Protein AF-A0A161XQY9-F1 (afdb_monomer_lite)

InterPro domains:
  IPR000504 RNA recognition motif domain [PF00076] (168-234)
  IPR012677 Nucleotide-binding alpha-beta plait domain superfamily [G3DSA:3.30.70.330] (141-236)
  IPR035979 RNA-binding domain superfamily [SSF54928] (150-234)

Sequence (258 aa):
MKFIHNHIALVHHNLIEKVNKRDWEGIIMAPNQIHYGSLKRDKNLGKERHDNNREQVKKKARKDAVRDKNETLEFIKSNQYLIEPSIFHEAMLRNEKAISSALGVIHHKSLDGCLPPSSIGGKNKNGKSYKEALPESTFLDKPEVVFLPQSGQKKGAKINSPSPSKTLFLYGFSEYTKVEDMWGSLKREERVMDIVLPKKKDRFRRNYGFVVMQNAKEASSLLRKCNAKILMEKDFSSLRQWRRKSQLRRGNQYKEVT

pLDDT: mean 75.98, std 21.68, range [30.39, 98.25]

Radius of gyration: 34.43 Å; chains: 1; bounding box: 75×84×95 Å

Secondary structure (DSSP, 8-state):
-HHHHHTGGGS-HHHHHHHHTT-HHHHHHHHHHHHHHHHHHHHHHHHHHHHHHHHHHHHHHHHHHHHHHHHHHHHHHHTGGGS-HHHHHHHHTT-HHHHHHHHHHHHHHHHS----S-SS---------HHHHS-----SS-------------------PPPPPSEEEEEEE-TT--HHHHHHHHHTTS-EEEEE--SSPPTTS-EEEEEEES-HHHHHHHHHHHHTTTTT-S-TTGGGTHHHHHHTTSSS------

Structure (mmCIF, N/CA/C/O backbone):
data_AF-A0A161XQY9-F1
#
_entry.id   AF-A0A161XQY9-F1
#
loop_
_atom_site.group_PDB
_atom_site.id
_atom_site.type_symbol
_atom_site.label_atom_id
_atom_site.label_alt_id
_atom_site.label_comp_id
_atom_site.label_asym_id
_atom_site.label_entity_id
_atom_site.label_seq_id
_atom_site.pdbx_PDB_ins_code
_atom_site.Cartn_x
_atom_site.Cartn_y
_atom_site.Cartn_z
_atom_site.occupancy
_atom_site.B_iso_or_equiv
_atom_site.auth_seq_id
_atom_site.auth_comp_id
_atom_site.auth_asym_id
_atom_site.auth_atom_id
_atom_site.pdbx_PDB_model_num
ATOM 1 N N . MET A 1 1 ? 30.168 -9.816 -39.249 1.00 79.75 1 MET A N 1
ATOM 2 C CA . MET A 1 1 ? 29.311 -10.971 -39.616 1.00 79.75 1 MET A CA 1
ATOM 3 C C . MET A 1 1 ? 28.996 -11.932 -38.464 1.00 79.75 1 MET A C 1
ATOM 5 O O . MET A 1 1 ? 27.827 -12.274 -38.338 1.00 79.75 1 MET A O 1
ATOM 9 N N . LYS A 1 2 ? 29.950 -12.345 -37.601 1.00 92.38 2 LYS A N 1
ATOM 10 C CA . LYS A 1 2 ? 29.683 -13.276 -36.469 1.00 92.38 2 LYS A CA 1
ATOM 11 C C . LYS A 1 2 ? 28.508 -12.850 -35.566 1.00 92.38 2 LYS A C 1
ATOM 13 O O . LYS A 1 2 ? 27.689 -13.676 -35.190 1.00 92.38 2 LYS A O 1
ATOM 18 N N . PHE A 1 3 ? 28.380 -11.549 -35.293 1.00 95.44 3 PHE A N 1
ATOM 19 C CA . PHE A 1 3 ? 27.297 -10.998 -34.469 1.00 95.44 3 PHE A CA 1
ATOM 20 C C . PHE A 1 3 ? 25.885 -11.280 -35.016 1.00 95.44 3 PHE A C 1
ATOM 22 O O . PHE A 1 3 ? 25.009 -11.670 -34.249 1.00 95.44 3 PHE A O 1
ATOM 29 N N . ILE A 1 4 ? 25.674 -11.123 -36.330 1.00 94.12 4 ILE A N 1
ATOM 30 C CA . ILE A 1 4 ? 24.364 -11.333 -36.970 1.00 94.12 4 ILE A CA 1
ATOM 31 C C . ILE A 1 4 ? 23.983 -12.818 -36.927 1.00 94.12 4 ILE A C 1
ATOM 33 O O . ILE A 1 4 ? 22.847 -13.147 -36.607 1.00 94.12 4 ILE A O 1
ATOM 37 N N . HIS A 1 5 ? 24.948 -13.713 -37.160 1.00 94.81 5 HIS A N 1
ATOM 38 C CA . HIS A 1 5 ? 24.721 -15.162 -37.130 1.00 94.81 5 HIS A CA 1
ATOM 39 C C . HIS A 1 5 ? 24.287 -15.648 -35.743 1.00 94.81 5 HIS A C 1
ATOM 41 O O . HIS A 1 5 ? 23.340 -16.421 -35.635 1.00 94.81 5 HIS A O 1
ATOM 47 N N . ASN A 1 6 ? 24.897 -15.120 -34.677 1.00 96.62 6 ASN A N 1
ATOM 48 C CA . ASN A 1 6 ? 24.512 -15.449 -33.300 1.00 96.62 6 ASN A CA 1
ATOM 49 C C . ASN A 1 6 ? 23.081 -15.003 -32.942 1.00 96.62 6 ASN A C 1
ATOM 51 O O . ASN A 1 6 ? 22.515 -15.491 -31.969 1.00 96.62 6 ASN A O 1
ATOM 55 N N . HIS A 1 7 ? 22.492 -14.086 -33.715 1.00 96.50 7 HIS A N 1
ATOM 56 C CA . HIS A 1 7 ? 21.164 -13.521 -33.470 1.00 96.50 7 HIS A CA 1
ATOM 57 C C . HIS A 1 7 ? 20.203 -13.743 -34.646 1.00 96.50 7 HIS A C 1
ATOM 59 O O . HIS A 1 7 ? 19.220 -13.018 -34.780 1.00 96.50 7 HIS A O 1
ATOM 65 N N . ILE A 1 8 ? 20.443 -14.763 -35.479 1.00 95.56 8 ILE A N 1
ATOM 66 C CA . ILE A 1 8 ? 19.624 -15.060 -36.667 1.00 95.56 8 ILE A CA 1
ATOM 67 C C . ILE A 1 8 ? 18.140 -15.238 -36.326 1.00 95.56 8 ILE A C 1
ATOM 69 O O . ILE A 1 8 ? 17.279 -14.785 -37.070 1.00 95.56 8 ILE A O 1
ATOM 73 N N . ALA A 1 9 ? 17.829 -15.801 -35.155 1.00 96.06 9 ALA A N 1
ATOM 74 C CA . ALA A 1 9 ? 16.455 -15.999 -34.691 1.00 96.06 9 ALA A CA 1
ATOM 75 C C . ALA A 1 9 ? 15.682 -14.690 -34.413 1.00 96.06 9 ALA A C 1
ATOM 77 O O . ALA A 1 9 ? 14.493 -14.736 -34.104 1.00 96.06 9 ALA A O 1
ATOM 78 N N . LEU A 1 10 ? 16.354 -13.535 -34.429 1.00 95.38 10 LEU A N 1
ATOM 79 C CA . LEU A 1 10 ? 15.753 -12.204 -34.280 1.00 95.38 10 LEU A CA 1
ATOM 80 C C . LEU A 1 10 ? 15.620 -11.458 -35.614 1.00 95.38 10 LEU A C 1
ATOM 82 O O . LEU A 1 10 ? 15.062 -10.364 -35.644 1.00 95.38 10 LEU A O 1
ATOM 86 N N . VAL A 1 11 ? 16.140 -12.029 -36.699 1.00 96.06 11 VAL A N 1
ATOM 87 C CA . VAL A 1 11 ? 16.189 -11.417 -38.026 1.00 96.06 11 VAL A CA 1
ATOM 88 C C . VAL A 1 11 ? 15.158 -12.090 -38.929 1.00 96.06 11 VAL A C 1
ATOM 90 O O . VAL A 1 11 ? 14.965 -13.302 -38.880 1.00 96.06 11 VAL A O 1
ATOM 93 N N . HIS A 1 12 ? 14.476 -11.308 -39.762 1.00 96.38 12 HIS A N 1
ATOM 94 C CA . HIS A 1 12 ? 13.502 -11.831 -40.716 1.00 96.38 12 HIS A CA 1
ATOM 95 C C . HIS A 1 12 ? 14.190 -12.662 -41.812 1.00 96.38 12 HIS A C 1
ATOM 97 O O . HIS A 1 12 ? 15.244 -12.270 -42.311 1.00 96.38 12 HIS A O 1
ATOM 103 N N . HIS A 1 13 ? 13.564 -13.758 -42.251 1.00 96.44 13 HIS A N 1
ATOM 104 C CA . HIS A 1 13 ? 14.141 -14.708 -43.211 1.00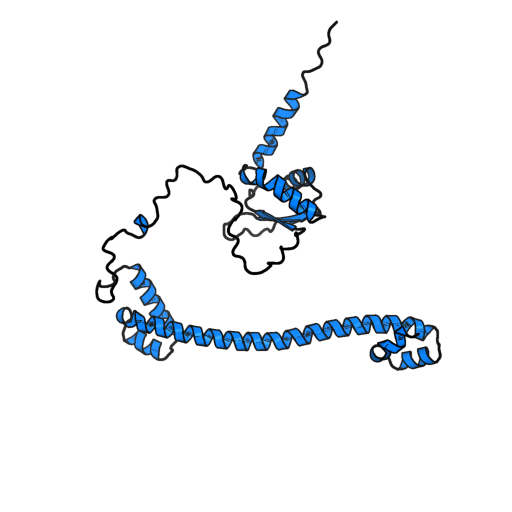 96.44 13 HIS A CA 1
ATOM 105 C C . HIS A 1 13 ? 14.683 -14.045 -44.492 1.00 96.44 13 HIS A C 1
ATOM 107 O O . HIS A 1 13 ? 15.846 -14.231 -44.836 1.00 96.44 13 HIS A O 1
ATOM 113 N N . ASN A 1 14 ? 13.899 -13.159 -45.116 1.00 95.94 14 ASN A N 1
ATOM 114 C CA . ASN A 1 14 ? 14.310 -12.419 -46.321 1.00 95.94 14 ASN A CA 1
ATOM 115 C C . ASN A 1 14 ? 15.605 -11.604 -46.133 1.00 95.94 14 ASN A C 1
ATOM 117 O O . ASN A 1 14 ? 16.352 -11.380 -47.082 1.00 95.94 14 ASN A O 1
ATOM 121 N N . LEU A 1 15 ? 15.877 -11.138 -44.910 1.00 96.06 15 LEU A N 1
ATOM 122 C CA . LEU A 1 15 ? 17.082 -10.371 -44.617 1.00 96.06 15 LEU A CA 1
ATOM 123 C C . LEU A 1 15 ? 18.300 -11.280 -44.414 1.00 96.06 15 LEU A C 1
ATOM 125 O O . LEU A 1 15 ? 19.416 -10.884 -44.739 1.00 96.06 15 LEU A O 1
ATOM 129 N N . ILE A 1 16 ? 18.087 -12.511 -43.943 1.00 96.81 16 ILE A N 1
ATOM 130 C CA . ILE A 1 16 ? 19.134 -13.533 -43.815 1.00 96.81 16 ILE A CA 1
ATOM 131 C C . ILE A 1 16 ? 19.690 -13.887 -45.199 1.00 96.81 16 ILE A C 1
ATOM 133 O O . ILE A 1 16 ? 20.906 -13.945 -45.370 1.00 96.81 16 ILE A O 1
ATOM 137 N N . GLU A 1 17 ? 18.827 -14.040 -46.209 1.00 97.00 17 GLU A N 1
ATOM 138 C CA . GLU A 1 17 ? 19.266 -14.296 -47.587 1.00 97.00 17 GLU A CA 1
ATOM 139 C C . GLU A 1 17 ? 20.140 -13.163 -48.142 1.00 97.00 17 GLU A C 1
ATOM 141 O O . GLU A 1 17 ? 21.193 -13.426 -48.728 1.00 97.00 17 GLU A O 1
ATOM 146 N N . LYS A 1 18 ? 19.751 -11.900 -47.906 1.00 97.50 18 LYS A N 1
ATOM 147 C CA . LYS A 1 18 ? 20.545 -10.720 -48.288 1.00 97.50 18 LYS A CA 1
ATOM 148 C C . LYS A 1 18 ? 21.904 -10.691 -47.579 1.00 97.50 18 LYS A C 1
ATOM 150 O O . LYS A 1 18 ? 22.933 -10.482 -48.219 1.00 97.50 18 LYS A O 1
ATOM 155 N N . VAL A 1 19 ? 21.933 -10.973 -46.275 1.00 97.00 19 VAL A N 1
ATOM 156 C CA . VAL A 1 19 ? 23.176 -11.043 -45.484 1.00 97.00 19 VAL A CA 1
ATOM 157 C C . VAL A 1 19 ? 24.102 -12.159 -45.989 1.00 97.00 19 VAL A C 1
ATOM 159 O O . VAL A 1 19 ? 25.310 -11.939 -46.091 1.00 97.00 19 VAL A O 1
ATOM 162 N N . ASN A 1 20 ? 23.559 -13.323 -46.361 1.00 96.38 20 ASN A N 1
ATOM 163 C CA . ASN A 1 20 ? 24.331 -14.445 -46.912 1.00 96.38 20 ASN A CA 1
ATOM 164 C C . ASN A 1 20 ? 24.947 -14.112 -48.277 1.00 96.38 20 ASN A C 1
ATOM 166 O O . ASN A 1 20 ? 26.095 -14.472 -48.538 1.00 96.38 20 ASN A O 1
ATOM 170 N N . LYS A 1 21 ? 24.225 -13.355 -49.113 1.00 97.62 21 LYS A N 1
ATOM 171 C CA . LYS A 1 21 ? 24.724 -12.819 -50.392 1.00 97.62 21 LYS A CA 1
ATOM 172 C C . LYS A 1 21 ? 25.708 -11.650 -50.228 1.00 97.62 21 LYS A C 1
ATOM 174 O O . LYS A 1 21 ? 26.206 -11.140 -51.224 1.00 97.62 21 LYS A O 1
ATOM 179 N N . ARG A 1 22 ? 26.010 -11.242 -48.987 1.00 96.12 22 ARG A N 1
ATOM 180 C CA . ARG A 1 22 ? 26.820 -10.060 -48.636 1.00 96.12 22 ARG A CA 1
ATOM 181 C C . ARG A 1 22 ? 26.280 -8.752 -49.223 1.00 96.12 22 ARG A C 1
ATOM 183 O O . ARG A 1 22 ? 27.048 -7.831 -49.483 1.00 96.12 22 ARG A O 1
ATOM 190 N N . ASP A 1 23 ? 24.964 -8.664 -49.388 1.00 98.00 23 ASP A N 1
ATOM 191 C CA . ASP A 1 23 ? 24.298 -7.426 -49.772 1.00 98.00 23 ASP A CA 1
ATOM 192 C C . ASP A 1 23 ? 24.435 -6.391 -48.642 1.00 98.00 23 ASP A C 1
ATOM 194 O O . ASP A 1 23 ? 24.147 -6.677 -47.471 1.00 98.00 23 ASP A O 1
ATOM 198 N N . TRP A 1 24 ? 24.903 -5.191 -48.990 1.00 97.00 24 TRP A N 1
ATOM 199 C CA . TRP A 1 24 ? 25.202 -4.124 -48.035 1.00 97.00 24 TRP A CA 1
ATOM 200 C C . TRP A 1 24 ? 23.946 -3.703 -47.257 1.00 97.00 24 TRP A C 1
ATOM 202 O O . TRP A 1 24 ? 24.012 -3.483 -46.045 1.00 97.00 24 TRP A O 1
ATOM 212 N N . GLU A 1 25 ? 22.790 -3.677 -47.927 1.00 96.88 25 GLU A N 1
ATOM 213 C CA . GLU A 1 25 ? 21.512 -3.283 -47.336 1.00 96.88 25 GLU A CA 1
ATOM 214 C C . GLU A 1 25 ? 21.097 -4.280 -46.244 1.00 96.88 25 GLU A C 1
ATOM 216 O O . GLU A 1 25 ? 20.721 -3.898 -45.131 1.00 96.88 25 GLU A O 1
ATOM 221 N N . GLY A 1 26 ? 21.260 -5.577 -46.527 1.00 97.19 26 GLY A N 1
ATOM 222 C CA . GLY A 1 26 ? 21.001 -6.651 -45.571 1.00 97.19 26 GLY A CA 1
ATOM 223 C C . GLY A 1 26 ? 21.876 -6.546 -44.324 1.00 97.19 26 GLY A C 1
ATOM 224 O O . GLY A 1 26 ? 21.388 -6.682 -43.198 1.00 97.19 26 GLY A O 1
ATOM 225 N N . ILE A 1 27 ? 23.166 -6.256 -44.517 1.00 96.69 27 ILE A N 1
ATOM 226 C CA . ILE A 1 27 ? 24.142 -6.126 -43.428 1.00 96.69 27 ILE A CA 1
ATOM 227 C C . ILE A 1 27 ? 23.806 -4.943 -42.511 1.00 96.69 27 ILE A C 1
ATOM 229 O O . ILE A 1 27 ? 23.968 -5.067 -41.296 1.00 96.69 27 ILE A O 1
ATOM 233 N N . ILE A 1 28 ? 23.308 -3.828 -43.052 1.00 96.81 28 ILE A N 1
ATOM 234 C CA . ILE A 1 28 ? 22.946 -2.641 -42.262 1.00 96.81 28 ILE A CA 1
ATOM 235 C C . ILE A 1 28 ? 21.604 -2.803 -41.551 1.00 96.81 28 ILE A C 1
ATOM 237 O O . ILE A 1 28 ? 21.448 -2.373 -40.407 1.00 96.81 28 ILE A O 1
ATOM 241 N N . MET A 1 29 ? 20.625 -3.440 -42.191 1.00 96.88 29 MET A N 1
ATOM 242 C CA . MET A 1 29 ? 19.303 -3.612 -41.590 1.00 96.88 29 MET A CA 1
ATOM 243 C C . MET A 1 29 ? 19.276 -4.677 -40.485 1.00 96.88 29 MET A C 1
ATOM 245 O O . MET A 1 29 ? 18.470 -4.572 -39.556 1.00 96.88 29 MET A O 1
ATOM 249 N N . ALA A 1 30 ? 20.136 -5.699 -40.556 1.00 97.62 30 ALA A N 1
ATOM 250 C CA . ALA A 1 30 ? 20.104 -6.816 -39.613 1.00 97.62 30 ALA A CA 1
ATOM 251 C C . ALA A 1 30 ? 20.342 -6.393 -38.144 1.00 97.62 30 ALA A C 1
ATOM 253 O O . ALA A 1 30 ? 19.557 -6.807 -37.288 1.00 97.62 30 ALA A O 1
ATOM 254 N N . PRO A 1 31 ? 21.320 -5.525 -37.812 1.00 96.56 31 PRO A N 1
ATOM 255 C CA . PRO A 1 31 ? 21.485 -4.982 -36.461 1.00 96.56 31 PRO A CA 1
ATOM 256 C C . PRO A 1 31 ? 20.236 -4.284 -35.909 1.00 96.56 31 PRO A C 1
ATOM 258 O O . PRO A 1 31 ? 19.888 -4.493 -34.747 1.00 96.56 31 PRO A O 1
ATOM 261 N N . ASN A 1 32 ? 19.524 -3.513 -36.738 1.00 96.50 32 ASN A N 1
ATOM 262 C CA . ASN A 1 32 ? 18.299 -2.829 -36.318 1.00 96.50 32 ASN A CA 1
ATOM 263 C C . ASN A 1 32 ? 17.198 -3.837 -35.969 1.00 96.50 32 ASN A C 1
ATOM 265 O O . ASN A 1 32 ? 16.546 -3.704 -34.934 1.00 96.50 32 ASN A O 1
ATOM 269 N N . GLN 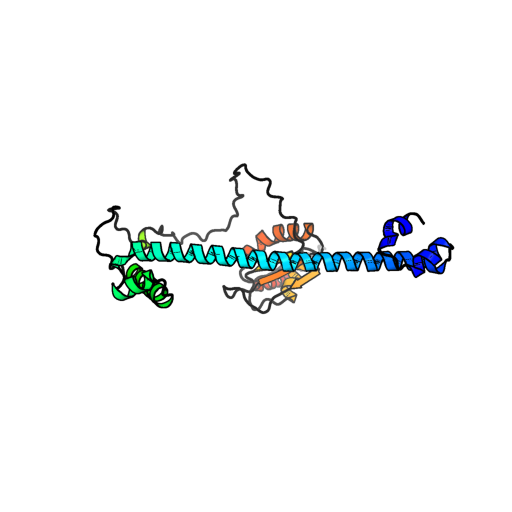A 1 33 ? 17.017 -4.882 -36.782 1.00 96.00 33 GLN A N 1
ATOM 270 C CA . GLN A 1 33 ? 16.052 -5.939 -36.467 1.00 96.00 33 GLN A CA 1
ATOM 271 C C . GLN A 1 33 ? 16.422 -6.701 -35.193 1.00 96.00 33 GLN A C 1
ATOM 273 O O . GLN A 1 33 ? 15.549 -6.937 -34.361 1.00 96.00 33 GLN A O 1
ATOM 278 N N . ILE A 1 34 ? 17.708 -7.006 -34.992 1.00 96.50 34 ILE A N 1
ATOM 279 C CA . ILE A 1 34 ? 18.199 -7.646 -33.764 1.00 96.50 34 ILE A CA 1
ATOM 280 C C . ILE A 1 34 ? 17.880 -6.776 -32.544 1.00 96.50 34 ILE A C 1
ATOM 282 O O . ILE A 1 34 ? 17.357 -7.285 -31.553 1.00 96.50 34 ILE A O 1
ATOM 286 N N . HIS A 1 35 ? 18.131 -5.467 -32.629 1.00 95.12 35 HIS A N 1
ATOM 287 C CA . HIS A 1 35 ? 17.864 -4.523 -31.545 1.00 95.12 35 HIS A CA 1
ATOM 288 C C . HIS A 1 35 ? 16.370 -4.424 -31.203 1.00 95.12 35 HIS A C 1
ATOM 290 O O . HIS A 1 35 ? 15.974 -4.557 -30.047 1.00 95.12 35 HIS A O 1
ATOM 296 N N . TYR A 1 36 ? 15.504 -4.232 -32.198 1.00 94.44 36 TYR A N 1
ATOM 297 C CA . TYR A 1 36 ? 14.067 -4.140 -31.928 1.00 94.44 36 TYR A CA 1
ATOM 298 C C . TYR A 1 36 ? 13.460 -5.489 -31.526 1.00 94.44 36 TYR A C 1
ATOM 300 O O . TYR A 1 36 ? 12.527 -5.533 -30.720 1.00 94.44 36 TYR A O 1
ATOM 308 N N . GLY A 1 37 ? 13.985 -6.592 -32.058 1.00 90.56 37 GLY A N 1
ATOM 309 C CA . GLY A 1 37 ? 13.588 -7.945 -31.692 1.00 90.56 37 GLY A CA 1
ATOM 310 C C . GLY A 1 37 ? 13.938 -8.288 -30.243 1.00 90.56 37 GLY A C 1
ATOM 311 O O . GLY A 1 37 ? 13.106 -8.870 -29.544 1.00 90.56 37 GLY A O 1
ATOM 312 N N . SER A 1 38 ? 15.117 -7.882 -29.755 1.00 91.50 38 SER A N 1
ATOM 313 C CA . SER A 1 38 ? 15.510 -8.099 -28.357 1.00 91.50 38 SER A CA 1
ATOM 314 C C . SER A 1 38 ? 14.635 -7.296 -27.390 1.00 91.50 38 SER A C 1
ATOM 316 O O . SER A 1 38 ? 14.077 -7.871 -26.457 1.00 91.50 38 SER A O 1
ATOM 318 N N . LEU A 1 39 ? 14.374 -6.016 -27.684 1.00 88.38 39 LEU A N 1
ATOM 319 C CA . LEU A 1 39 ? 13.480 -5.175 -26.876 1.00 88.38 39 LEU A CA 1
ATOM 320 C C . LEU A 1 39 ? 12.046 -5.723 -26.790 1.00 88.38 39 LEU A C 1
ATOM 322 O O . LEU A 1 39 ? 11.371 -5.563 -25.770 1.00 88.38 39 LEU A O 1
ATOM 326 N N . LYS A 1 40 ? 11.547 -6.358 -27.858 1.00 85.88 40 LYS A N 1
ATOM 327 C CA . LYS A 1 40 ? 10.220 -6.994 -27.857 1.00 85.88 40 LYS A CA 1
ATOM 328 C C . LYS A 1 40 ? 10.184 -8.254 -26.988 1.00 85.88 40 LYS A C 1
ATOM 330 O O . LYS A 1 40 ? 9.189 -8.460 -26.293 1.00 85.88 40 LYS A O 1
ATOM 335 N N . ARG A 1 41 ? 11.248 -9.069 -26.985 1.00 83.12 41 ARG A N 1
ATOM 336 C CA . ARG A 1 41 ? 11.336 -10.261 -26.121 1.00 83.12 41 ARG A CA 1
ATOM 337 C C . ARG A 1 41 ? 11.295 -9.886 -24.640 1.00 83.12 41 ARG A C 1
ATOM 339 O O . ARG A 1 41 ? 10.513 -10.479 -23.902 1.00 83.12 41 ARG A O 1
ATOM 346 N N . ASP A 1 42 ? 12.018 -8.846 -24.235 1.00 75.06 42 ASP A N 1
ATOM 347 C CA . ASP A 1 42 ? 12.032 -8.390 -22.837 1.00 75.06 42 ASP A CA 1
ATOM 348 C C . ASP A 1 42 ? 10.655 -7.898 -22.366 1.00 75.06 42 ASP A C 1
ATOM 350 O O . ASP A 1 42 ? 10.217 -8.192 -21.250 1.00 75.06 42 ASP A O 1
ATOM 354 N N . LYS A 1 43 ? 9.915 -7.204 -23.241 1.00 73.12 43 LYS A N 1
ATOM 355 C CA . LYS A 1 43 ? 8.550 -6.741 -22.941 1.00 73.12 43 LYS A CA 1
ATOM 356 C C . LYS A 1 43 ? 7.552 -7.891 -22.789 1.00 73.12 43 LYS A C 1
ATOM 358 O O . LYS A 1 43 ? 6.653 -7.796 -21.954 1.00 73.12 43 LYS A O 1
ATOM 363 N N . ASN A 1 44 ? 7.698 -8.963 -23.565 1.00 65.94 44 ASN A N 1
ATOM 364 C CA . ASN A 1 44 ? 6.806 -10.120 -23.481 1.00 65.94 44 ASN A CA 1
ATOM 365 C C . ASN A 1 44 ? 7.111 -10.989 -22.250 1.00 65.94 44 ASN A C 1
ATOM 367 O O . ASN A 1 44 ? 6.183 -11.373 -21.541 1.00 65.94 44 ASN A O 1
ATOM 371 N N . LEU A 1 45 ? 8.391 -11.178 -21.909 1.00 64.81 45 LEU A N 1
ATOM 372 C CA . LEU A 1 45 ? 8.804 -11.871 -20.680 1.00 64.81 45 LEU A CA 1
ATOM 373 C C . LEU A 1 45 ? 8.313 -11.160 -19.406 1.00 64.81 45 LEU A C 1
ATOM 375 O O . LEU A 1 45 ? 7.995 -11.806 -18.406 1.00 64.81 45 LEU A O 1
ATOM 379 N N . GLY A 1 46 ? 8.217 -9.827 -19.432 1.00 58.19 46 GLY A N 1
ATOM 380 C CA . GLY A 1 46 ? 7.643 -9.049 -18.332 1.00 58.19 46 GLY A CA 1
ATOM 381 C C . GLY A 1 46 ? 6.136 -9.266 -18.136 1.00 58.19 46 GLY A C 1
ATOM 382 O O . GLY A 1 46 ? 5.664 -9.242 -16.999 1.00 58.19 46 GLY A O 1
ATOM 383 N N . LYS A 1 47 ? 5.380 -9.512 -19.216 1.00 55.97 47 LYS A N 1
ATOM 384 C CA . LYS A 1 47 ? 3.923 -9.719 -19.156 1.00 55.97 47 LYS A CA 1
ATOM 385 C C . LYS A 1 47 ? 3.550 -11.105 -18.628 1.00 55.97 47 LYS A C 1
ATOM 387 O O . LYS A 1 47 ? 2.726 -11.192 -17.723 1.00 55.97 47 LYS A O 1
ATOM 392 N N . GLU A 1 48 ? 4.222 -12.165 -19.078 1.00 55.19 48 GLU A N 1
ATOM 393 C CA . GLU A 1 48 ? 3.949 -13.535 -18.599 1.00 55.19 48 GLU A CA 1
ATOM 394 C C . GLU A 1 48 ? 4.250 -13.724 -17.101 1.00 55.19 48 GLU A C 1
ATOM 396 O O . GLU A 1 48 ? 3.581 -14.490 -16.403 1.00 55.19 48 GLU A O 1
ATOM 401 N N . ARG A 1 49 ? 5.220 -12.978 -16.555 1.00 53.88 49 ARG A N 1
ATOM 402 C CA . ARG A 1 49 ? 5.509 -12.985 -15.111 1.00 53.88 49 ARG A CA 1
ATOM 403 C C . ARG A 1 49 ? 4.422 -12.310 -14.274 1.00 53.88 49 ARG A C 1
ATOM 405 O O . ARG A 1 49 ? 4.276 -12.646 -13.100 1.00 53.88 49 ARG A O 1
ATOM 412 N N . HIS A 1 50 ? 3.666 -11.372 -14.839 1.00 52.22 50 HIS A N 1
ATOM 413 C CA . HIS A 1 50 ? 2.662 -10.620 -14.091 1.00 52.22 50 HIS A CA 1
ATOM 414 C C . HIS A 1 50 ? 1.352 -11.409 -13.922 1.00 52.22 50 HIS A C 1
ATOM 416 O O . HIS A 1 50 ? 0.723 -11.338 -12.863 1.00 52.22 50 HIS A O 1
ATOM 422 N N . ASP A 1 51 ? 0.976 -12.218 -14.914 1.00 54.28 51 ASP A N 1
ATOM 423 C CA . ASP A 1 51 ? -0.261 -13.004 -14.862 1.00 54.28 51 ASP A CA 1
ATOM 424 C C . ASP A 1 51 ? -0.135 -14.231 -13.947 1.00 54.28 51 ASP A C 1
ATOM 426 O O . ASP A 1 51 ? -0.998 -14.456 -13.092 1.00 54.28 51 ASP A O 1
ATOM 430 N N . ASN A 1 52 ? 1.004 -14.930 -13.988 1.00 55.16 52 ASN A N 1
ATOM 431 C CA . ASN A 1 52 ? 1.266 -16.063 -13.092 1.00 55.16 52 ASN A CA 1
ATOM 432 C C . ASN A 1 52 ? 1.368 -15.647 -11.612 1.00 55.16 52 ASN A C 1
ATOM 434 O O . ASN A 1 52 ? 0.928 -16.373 -10.719 1.00 55.16 52 ASN A O 1
ATOM 438 N N . ASN A 1 53 ? 1.894 -14.452 -11.327 1.00 56.22 53 ASN A N 1
ATOM 439 C CA . ASN A 1 53 ? 2.006 -13.955 -9.955 1.00 56.22 53 ASN A CA 1
ATOM 440 C C . ASN A 1 53 ? 0.642 -13.490 -9.405 1.00 56.22 53 ASN A C 1
ATOM 442 O O . ASN A 1 53 ? 0.315 -13.715 -8.239 1.00 56.22 53 ASN A O 1
ATOM 446 N N . ARG A 1 54 ? -0.222 -12.918 -10.256 1.00 54.56 54 ARG A N 1
ATOM 447 C CA . ARG A 1 54 ? -1.563 -12.463 -9.854 1.00 54.56 54 ARG A CA 1
ATOM 448 C C . ARG A 1 54 ? -2.465 -13.616 -9.412 1.00 54.56 54 ARG A C 1
ATOM 450 O O . ARG A 1 54 ? -3.265 -13.446 -8.490 1.00 54.56 54 ARG A O 1
ATOM 457 N N . GLU A 1 55 ? -2.345 -14.783 -10.035 1.00 59.84 55 GLU A N 1
ATOM 458 C CA . GLU A 1 55 ? -3.141 -15.951 -9.655 1.00 59.84 55 GLU A CA 1
ATOM 459 C C . GLU A 1 55 ? -2.639 -16.609 -8.358 1.00 59.84 55 GLU A C 1
ATOM 461 O O . GLU A 1 55 ? -3.444 -17.005 -7.509 1.00 59.84 55 GLU A O 1
ATOM 466 N N . GLN A 1 56 ? -1.320 -16.644 -8.139 1.00 61.22 56 GLN A N 1
ATOM 467 C CA . GLN A 1 56 ? -0.737 -17.139 -6.888 1.00 61.22 56 GLN A CA 1
ATOM 468 C C . GLN A 1 56 ? -1.065 -16.234 -5.691 1.00 61.22 56 GLN A C 1
ATOM 470 O O . GLN A 1 56 ? -1.433 -16.736 -4.626 1.00 61.22 56 GLN A O 1
ATOM 475 N N . VAL A 1 57 ? -1.042 -14.908 -5.869 1.00 65.75 57 VAL A N 1
ATOM 476 C CA . VAL A 1 57 ? -1.434 -13.948 -4.821 1.00 65.75 57 VAL A CA 1
ATOM 477 C C . VAL A 1 57 ? -2.909 -14.114 -4.432 1.00 65.75 57 VAL A C 1
ATOM 479 O O . VAL A 1 57 ? -3.234 -14.117 -3.245 1.00 65.75 57 VAL A O 1
ATOM 482 N N . LYS A 1 58 ? -3.810 -14.348 -5.398 1.00 66.00 58 LYS A N 1
ATOM 483 C CA . LYS A 1 58 ? -5.234 -14.613 -5.114 1.00 66.00 58 LYS A CA 1
ATOM 484 C C . LYS A 1 58 ? -5.454 -15.923 -4.351 1.00 66.00 58 LYS A C 1
ATOM 486 O O . LYS A 1 58 ? -6.291 -15.969 -3.451 1.00 66.00 58 LYS A O 1
ATOM 491 N N . LYS A 1 59 ? -4.711 -16.985 -4.686 1.00 65.12 59 LYS A N 1
ATOM 492 C CA . LYS A 1 59 ? -4.790 -18.278 -3.978 1.00 65.12 59 LYS A CA 1
ATOM 493 C C . LYS A 1 59 ? -4.260 -18.170 -2.545 1.00 65.12 59 LYS A C 1
ATOM 495 O O . LYS A 1 59 ? -4.840 -18.779 -1.649 1.00 65.12 59 LYS A O 1
ATOM 500 N N . LYS A 1 60 ? -3.220 -17.361 -2.312 1.00 66.62 60 LYS A N 1
ATOM 501 C CA . LYS A 1 60 ? -2.687 -17.094 -0.969 1.00 66.62 60 LYS A CA 1
ATOM 502 C C . LYS A 1 60 ? -3.658 -16.271 -0.112 1.00 66.62 60 LYS A C 1
ATOM 504 O O . LYS A 1 60 ? -4.010 -16.716 0.972 1.00 66.62 60 LYS A O 1
ATOM 509 N N . ALA A 1 61 ? -4.208 -15.179 -0.648 1.00 63.94 61 ALA A N 1
ATOM 510 C CA . ALA A 1 61 ? -5.177 -14.338 0.064 1.00 63.94 61 ALA A CA 1
ATOM 511 C C . ALA A 1 61 ? -6.436 -15.106 0.518 1.00 63.94 61 ALA A C 1
ATOM 513 O O . ALA A 1 61 ? -6.971 -14.849 1.592 1.00 63.94 61 ALA A O 1
ATOM 514 N N . ARG A 1 62 ? -6.897 -16.091 -0.269 1.00 66.44 62 ARG A N 1
ATOM 515 C CA . ARG A 1 62 ? -8.014 -16.968 0.126 1.00 66.44 62 ARG A CA 1
ATOM 516 C C . ARG A 1 62 ? -7.662 -17.899 1.288 1.00 66.44 62 ARG A C 1
ATOM 518 O O . ARG A 1 62 ? -8.527 -18.158 2.116 1.00 66.44 62 ARG A O 1
ATOM 525 N N . LYS A 1 63 ? -6.427 -18.409 1.354 1.00 66.00 63 LYS A N 1
ATOM 526 C CA . LYS A 1 63 ? -5.977 -19.262 2.467 1.00 66.00 63 LYS A CA 1
ATOM 527 C C . LYS A 1 63 ? -5.841 -18.463 3.760 1.00 66.00 63 LYS A C 1
ATOM 529 O O . LYS A 1 63 ? -6.291 -18.937 4.798 1.00 66.00 63 LYS A O 1
ATOM 534 N N . ASP A 1 64 ? -5.297 -17.253 3.670 1.00 68.06 64 ASP A N 1
ATOM 535 C CA . ASP A 1 64 ? -5.127 -16.369 4.825 1.00 68.06 64 ASP A CA 1
ATOM 536 C C . ASP A 1 64 ? -6.500 -15.945 5.394 1.00 68.06 64 ASP A C 1
ATOM 538 O O . ASP A 1 64 ? -6.747 -16.103 6.585 1.00 68.06 64 ASP A O 1
ATOM 542 N N . ALA A 1 65 ? -7.469 -15.590 4.537 1.00 70.56 65 ALA A N 1
ATOM 543 C CA . ALA A 1 65 ? -8.828 -15.242 4.972 1.00 70.56 65 ALA A CA 1
ATOM 544 C C . ALA A 1 65 ? -9.599 -16.399 5.648 1.00 70.56 65 ALA A C 1
ATOM 546 O O . ALA A 1 65 ? -10.457 -16.166 6.498 1.00 70.56 65 ALA A O 1
ATOM 547 N N . VAL A 1 66 ? -9.334 -17.657 5.272 1.00 72.94 66 VAL A N 1
ATOM 548 C CA . VAL A 1 66 ? -9.948 -18.827 5.932 1.00 72.94 66 VAL A CA 1
ATOM 549 C C . VAL A 1 66 ? -9.351 -19.050 7.322 1.00 72.94 66 VAL A C 1
ATOM 551 O O . VAL A 1 66 ? -10.076 -19.446 8.236 1.00 72.94 66 VAL A O 1
ATOM 554 N N . ARG A 1 67 ? -8.053 -18.776 7.492 1.00 73.50 67 ARG A N 1
ATOM 555 C CA . ARG A 1 67 ? -7.366 -18.887 8.780 1.00 73.50 67 ARG A CA 1
ATOM 556 C C . ARG A 1 67 ? -7.887 -17.848 9.776 1.00 73.50 67 ARG A C 1
ATOM 558 O O . ARG A 1 67 ? -8.294 -18.238 10.869 1.00 73.50 67 ARG A O 1
ATOM 565 N N . ASP A 1 68 ? -8.022 -16.594 9.345 1.00 81.19 68 ASP A N 1
ATOM 566 C CA . ASP A 1 68 ? -8.568 -15.504 10.169 1.00 81.19 68 ASP A CA 1
ATOM 567 C C . ASP A 1 68 ? -9.984 -15.819 10.684 1.00 81.19 68 ASP A C 1
ATOM 569 O O . ASP A 1 68 ? -10.326 -15.530 11.833 1.00 81.19 68 ASP A O 1
ATOM 573 N N . LYS A 1 69 ? -10.821 -16.479 9.867 1.00 88.00 69 LYS A N 1
ATOM 574 C CA . LYS A 1 69 ? -12.185 -16.865 10.272 1.00 88.00 69 LYS A CA 1
ATOM 575 C C . LYS A 1 69 ? -12.204 -17.896 11.402 1.00 88.00 69 LYS A C 1
ATOM 577 O O . LYS A 1 69 ? -13.079 -17.825 12.260 1.00 88.00 69 LYS A O 1
ATOM 582 N N . ASN A 1 70 ? -11.269 -18.845 11.419 1.00 91.56 70 ASN A N 1
ATOM 583 C CA . ASN A 1 70 ? -11.209 -19.844 12.488 1.00 91.56 70 ASN A CA 1
ATOM 584 C C . ASN A 1 70 ? -10.706 -19.223 13.801 1.00 91.56 70 ASN A C 1
ATOM 586 O O . ASN A 1 70 ? -11.298 -19.481 14.846 1.00 91.56 70 ASN A O 1
ATOM 590 N N . GLU A 1 71 ? -9.694 -18.353 13.734 1.00 93.19 71 GLU A N 1
ATOM 591 C CA . GLU A 1 71 ? -9.181 -17.614 14.900 1.00 93.19 71 GLU A CA 1
ATOM 592 C C . GLU A 1 71 ? -10.270 -16.697 15.493 1.00 93.19 71 GLU A C 1
ATOM 594 O O . GLU A 1 71 ? -10.451 -16.630 16.709 1.00 93.19 71 GLU A O 1
ATOM 599 N N . THR A 1 72 ? -11.091 -16.077 14.636 1.00 95.56 72 THR A N 1
ATOM 600 C CA . THR A 1 72 ? -12.243 -15.263 15.064 1.00 95.56 72 THR A CA 1
ATOM 601 C C . THR A 1 72 ? -13.291 -16.089 15.818 1.00 95.56 72 THR A C 1
ATOM 603 O O . THR A 1 72 ? -13.818 -15.641 16.835 1.00 95.56 72 THR A O 1
ATOM 606 N N . LEU A 1 73 ? -13.603 -17.302 15.351 1.00 96.75 73 LEU A N 1
ATOM 607 C CA . LEU A 1 73 ? -14.568 -18.176 16.027 1.00 96.75 73 LEU A CA 1
ATOM 608 C C . LEU A 1 73 ? -14.032 -18.695 17.363 1.00 96.75 73 LEU A C 1
ATOM 610 O O . LEU A 1 73 ? -14.795 -18.794 18.322 1.00 96.75 73 LEU A O 1
ATOM 614 N N . GLU A 1 74 ? -12.735 -18.993 17.446 1.00 97.00 74 GLU A N 1
ATOM 615 C CA . GLU A 1 74 ? -12.083 -19.385 18.698 1.00 97.00 74 GLU A CA 1
ATOM 616 C C . GLU A 1 74 ? -12.114 -18.245 19.726 1.00 97.00 74 GLU A C 1
ATOM 618 O O . GLU A 1 74 ? -12.455 -18.467 20.889 1.00 97.00 74 GLU A O 1
ATOM 623 N N . PHE A 1 75 ? -11.875 -17.009 19.278 1.00 96.69 75 PHE A N 1
ATOM 624 C CA . PHE A 1 75 ? -12.022 -15.808 20.100 1.00 96.69 75 PHE A CA 1
ATOM 625 C C . PHE A 1 75 ? -13.468 -15.580 20.579 1.00 96.69 75 PHE A C 1
ATOM 627 O O . PHE A 1 75 ? -13.697 -15.253 21.743 1.00 96.69 75 PHE A O 1
ATOM 634 N N . ILE A 1 76 ? -14.464 -15.785 19.712 1.00 97.44 76 ILE A N 1
ATOM 635 C CA . ILE A 1 76 ? -15.885 -15.712 20.096 1.00 97.44 76 ILE A CA 1
ATOM 636 C C . ILE A 1 76 ? -16.222 -16.804 21.120 1.00 97.44 76 ILE A C 1
ATOM 638 O O . ILE A 1 76 ? -16.932 -16.545 22.090 1.00 97.44 76 ILE A O 1
ATOM 642 N N . LYS A 1 77 ? -15.681 -18.014 20.941 1.00 97.44 77 LYS A N 1
ATOM 643 C CA . LYS A 1 77 ? -15.897 -19.153 21.840 1.00 97.44 77 LYS A CA 1
ATOM 644 C C . LYS A 1 77 ? -15.322 -18.915 23.234 1.00 97.44 77 LYS A C 1
ATOM 646 O O . LYS A 1 77 ? -15.989 -19.225 24.217 1.00 97.44 77 LYS A O 1
ATOM 651 N N . SER A 1 78 ? -14.130 -18.330 23.343 1.00 96.62 78 SER A N 1
ATOM 652 C CA . SER A 1 78 ? -13.536 -17.997 24.646 1.00 96.62 78 SER A CA 1
ATOM 653 C C . SER A 1 78 ? -14.289 -16.884 25.385 1.00 96.62 78 SER A C 1
ATOM 655 O O . SER A 1 78 ? -14.236 -16.818 26.611 1.00 96.62 78 SER A O 1
ATOM 657 N N . ASN A 1 79 ? -15.050 -16.060 24.661 1.00 96.56 79 ASN A N 1
ATOM 658 C CA . ASN A 1 79 ? -15.850 -14.960 25.202 1.00 96.56 79 ASN A CA 1
ATOM 659 C C . ASN A 1 79 ? -17.364 -15.230 25.162 1.00 96.56 79 ASN A C 1
ATOM 661 O O . ASN A 1 79 ? -18.164 -14.294 25.192 1.00 96.56 79 ASN A O 1
ATOM 665 N N . GLN A 1 80 ? -17.778 -16.501 25.121 1.00 96.81 80 GLN A N 1
ATOM 666 C CA . GLN A 1 80 ? -19.187 -16.896 25.002 1.00 96.81 80 GLN A CA 1
ATOM 667 C C . GLN A 1 80 ? -20.083 -16.266 26.081 1.00 96.81 80 GLN A C 1
ATOM 669 O O . GLN A 1 80 ? -21.217 -15.895 25.799 1.00 96.81 80 GLN A O 1
ATOM 674 N N . TYR A 1 81 ? -19.571 -16.097 27.301 1.00 95.44 81 TYR A N 1
ATOM 675 C CA . TYR A 1 81 ? -20.304 -15.523 28.434 1.00 95.44 81 TYR A CA 1
ATOM 676 C C . TYR A 1 81 ? -20.697 -14.045 28.241 1.00 95.44 81 TYR A C 1
ATOM 678 O O . TYR A 1 81 ? -21.571 -13.540 28.945 1.00 95.44 81 TYR A O 1
ATOM 686 N N . LEU A 1 82 ? -20.069 -13.339 27.294 1.00 95.38 82 LEU A N 1
ATOM 687 C CA . LEU A 1 82 ? -20.384 -11.946 26.973 1.00 95.38 82 LEU A CA 1
ATOM 688 C C . LEU A 1 82 ? -21.500 -11.806 25.941 1.00 95.38 82 LEU A C 1
ATOM 690 O O . LEU A 1 82 ? -22.100 -10.734 25.846 1.00 95.38 82 LEU A O 1
ATOM 694 N N . ILE A 1 83 ? -21.785 -12.855 25.177 1.00 96.75 83 ILE A N 1
ATOM 695 C CA . ILE A 1 83 ? -22.650 -12.798 24.001 1.00 96.75 83 ILE A CA 1
ATOM 696 C C . ILE A 1 83 ? -23.996 -13.450 24.325 1.00 96.75 83 ILE A C 1
ATOM 698 O O . ILE A 1 83 ? -24.080 -14.391 25.110 1.00 96.75 83 ILE A O 1
ATOM 702 N N . GLU A 1 84 ? -25.067 -12.950 23.717 1.00 97.31 84 GLU A N 1
ATOM 703 C CA . GLU A 1 84 ? -26.380 -13.584 23.808 1.00 97.31 84 GLU A CA 1
ATOM 704 C C . GLU A 1 84 ? -26.360 -14.993 23.166 1.00 97.31 84 GLU A C 1
ATOM 706 O O . GLU A 1 84 ? -25.772 -15.154 22.091 1.00 97.31 84 GLU A O 1
ATOM 711 N N . PRO A 1 85 ? -27.003 -16.020 23.763 1.00 97.88 85 PRO A N 1
ATOM 712 C CA . PRO A 1 85 ? -26.966 -17.389 23.236 1.00 97.88 85 PRO A CA 1
ATOM 713 C C . PRO A 1 85 ? -27.445 -17.528 21.783 1.00 97.88 85 PRO A C 1
ATOM 715 O O . PRO A 1 85 ? -26.904 -18.350 21.042 1.00 97.88 85 PRO A O 1
ATOM 718 N N . SER A 1 86 ? -28.418 -16.710 21.368 1.00 98.06 86 SER A N 1
ATOM 719 C CA . SER A 1 86 ? -28.949 -16.646 19.999 1.00 98.06 86 SER A CA 1
ATOM 720 C C . SER A 1 86 ? -27.858 -16.246 18.994 1.00 98.06 86 SER A C 1
ATOM 722 O O . SER A 1 86 ? -27.536 -17.002 18.077 1.00 98.06 86 SER A O 1
ATOM 724 N N . ILE A 1 87 ? -27.205 -15.106 19.236 1.00 98.00 87 ILE A N 1
ATOM 725 C CA . ILE A 1 87 ? -26.108 -14.566 18.420 1.00 98.00 87 ILE A CA 1
ATOM 726 C C . ILE A 1 87 ? -24.914 -15.526 18.419 1.00 98.00 87 ILE A C 1
ATOM 728 O O . ILE A 1 87 ? -24.294 -15.747 17.378 1.00 98.00 87 ILE A O 1
ATOM 732 N N . PHE A 1 88 ? -24.595 -16.121 19.572 1.00 98.25 88 PHE A N 1
ATOM 733 C CA . PHE A 1 88 ? -23.513 -17.096 19.679 1.00 98.25 88 PHE A CA 1
ATOM 734 C C . PHE A 1 88 ? -23.768 -18.328 18.801 1.00 98.25 88 PHE A C 1
ATOM 736 O O . PHE A 1 88 ? -22.880 -18.744 18.054 1.00 98.25 88 PHE A O 1
ATOM 743 N N . HIS A 1 89 ? -24.980 -18.889 18.847 1.00 98.25 89 HIS A N 1
ATOM 744 C CA . HIS A 1 89 ? -25.345 -20.043 18.029 1.00 98.25 89 HIS A CA 1
ATOM 745 C C . HIS A 1 89 ? -25.256 -19.728 16.528 1.00 98.25 89 HIS A C 1
ATOM 747 O O . HIS A 1 89 ? -24.631 -20.478 15.776 1.00 98.25 89 HIS A O 1
ATOM 753 N N . GLU A 1 90 ? -25.782 -18.580 16.093 1.00 98.25 90 GLU A N 1
ATOM 754 C CA . GLU A 1 90 ? -25.679 -18.142 14.695 1.00 98.25 90 GLU A CA 1
ATOM 755 C C . GLU A 1 90 ? -24.229 -17.887 14.251 1.00 98.25 90 GLU A C 1
ATOM 757 O O . GLU A 1 90 ? -23.854 -18.205 13.117 1.00 98.25 90 GLU A O 1
ATOM 762 N N . ALA A 1 91 ? -23.383 -17.357 15.138 1.00 97.88 91 ALA A N 1
ATOM 763 C CA . ALA A 1 91 ? -21.964 -17.169 14.857 1.00 97.88 91 ALA A CA 1
ATOM 764 C C . ALA A 1 91 ? -21.243 -18.517 14.667 1.00 97.88 91 ALA A C 1
ATOM 766 O O . ALA A 1 91 ? -20.414 -18.640 13.762 1.00 97.88 91 ALA A O 1
ATOM 767 N N . MET A 1 92 ? -21.596 -19.554 15.442 1.00 97.62 92 MET A N 1
ATOM 768 C CA . MET A 1 92 ? -21.056 -20.914 15.269 1.00 97.62 92 MET A CA 1
ATOM 769 C C . MET A 1 92 ? -21.477 -21.559 13.937 1.00 97.62 92 MET A C 1
ATOM 771 O O . MET A 1 92 ? -20.722 -22.359 13.383 1.00 97.62 92 MET A O 1
ATOM 775 N N . LEU A 1 93 ? -22.613 -21.144 13.362 1.00 97.31 93 LEU A N 1
ATOM 776 C CA . LEU A 1 93 ? -23.043 -21.506 12.001 1.00 97.31 93 LEU A CA 1
ATOM 777 C C . LEU A 1 93 ? -22.329 -20.701 10.897 1.00 97.31 93 LEU A C 1
ATOM 779 O O . LEU A 1 93 ? -22.682 -20.804 9.723 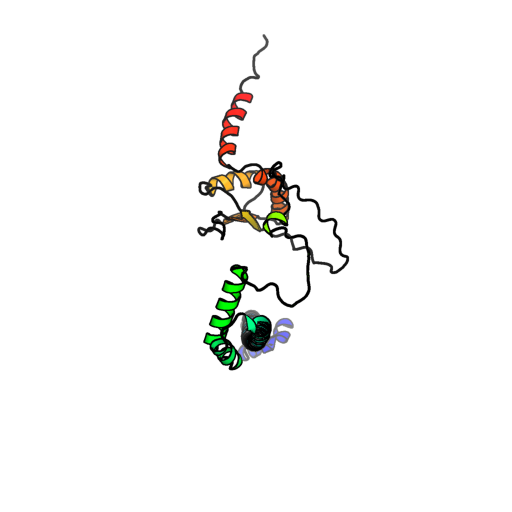1.00 97.31 93 LEU A O 1
ATOM 783 N N . ARG A 1 94 ? -21.299 -19.918 11.250 1.00 95.81 94 ARG A N 1
ATOM 784 C CA . ARG A 1 94 ? -20.508 -19.066 10.345 1.00 95.81 94 ARG A CA 1
ATOM 785 C C . ARG A 1 94 ? -21.327 -17.975 9.644 1.00 95.81 94 ARG A C 1
ATOM 787 O O . ARG A 1 94 ? -20.939 -17.518 8.567 1.00 95.81 94 ARG A O 1
ATOM 794 N N . ASN A 1 95 ? -22.425 -17.523 10.250 1.00 97.25 95 ASN A N 1
ATOM 795 C CA . ASN A 1 95 ? -23.168 -16.369 9.754 1.00 97.25 95 ASN A CA 1
ATOM 796 C C . ASN A 1 95 ? -22.352 -15.086 9.994 1.00 97.25 95 ASN A C 1
ATOM 798 O O . ASN A 1 95 ? -22.138 -14.679 11.135 1.00 97.25 95 ASN A O 1
ATOM 802 N N . GLU A 1 96 ? -21.896 -14.436 8.919 1.00 95.25 96 GLU A N 1
ATOM 803 C CA . GLU A 1 96 ? -21.012 -13.264 9.007 1.00 95.25 96 GLU A CA 1
ATOM 804 C C . GLU A 1 96 ? -21.647 -12.103 9.785 1.00 95.25 96 GLU A C 1
ATOM 806 O O . GLU A 1 96 ? -20.952 -11.429 10.544 1.00 95.25 96 GLU A O 1
ATOM 811 N N . LYS A 1 97 ? -22.972 -11.920 9.683 1.00 97.56 97 LYS A N 1
ATOM 812 C CA . LYS A 1 97 ? -23.688 -10.886 10.446 1.00 97.56 97 LYS A CA 1
ATOM 813 C C . LYS A 1 97 ? -23.622 -11.153 11.949 1.00 97.56 97 LYS A C 1
ATOM 815 O O . LYS A 1 97 ? -23.323 -10.243 12.715 1.00 97.56 97 LYS A O 1
ATOM 820 N N . ALA A 1 98 ? -23.842 -12.402 12.360 1.00 98.06 98 ALA A N 1
ATOM 821 C CA . ALA A 1 98 ? -23.777 -12.800 13.763 1.00 98.06 98 ALA A CA 1
ATOM 822 C C . ALA A 1 98 ? -22.348 -12.709 14.319 1.00 98.06 98 ALA A C 1
ATOM 824 O O . ALA A 1 98 ? -22.164 -12.259 15.446 1.00 98.06 98 ALA A O 1
ATOM 825 N N . ILE A 1 99 ? -21.332 -13.047 13.513 1.00 97.69 99 ILE A N 1
ATOM 826 C CA . ILE A 1 99 ? -19.915 -12.863 13.871 1.00 97.69 99 ILE A CA 1
ATOM 827 C C . ILE A 1 99 ? -19.613 -11.381 14.132 1.00 97.69 99 ILE A C 1
ATOM 829 O O . ILE A 1 99 ? -19.032 -11.049 15.164 1.00 97.69 99 ILE A O 1
ATOM 833 N N . SER A 1 100 ? -20.027 -10.478 13.236 1.00 96.88 100 SER A N 1
ATOM 834 C CA . SER A 1 100 ? -19.824 -9.036 13.427 1.00 96.88 100 SER A CA 1
ATOM 835 C C . SER A 1 100 ? -20.554 -8.506 14.665 1.00 96.88 100 SER A C 1
ATOM 837 O O . SER A 1 100 ? -19.958 -7.758 15.441 1.00 96.88 100 SER A O 1
ATOM 839 N N . SER A 1 101 ? -21.802 -8.926 14.892 1.00 97.81 101 SER A N 1
ATOM 840 C CA . SER A 1 101 ? -22.563 -8.555 16.092 1.00 97.81 101 SER A CA 1
ATOM 841 C C . SER A 1 101 ? -21.898 -9.062 17.374 1.00 97.81 101 SER A C 1
ATOM 843 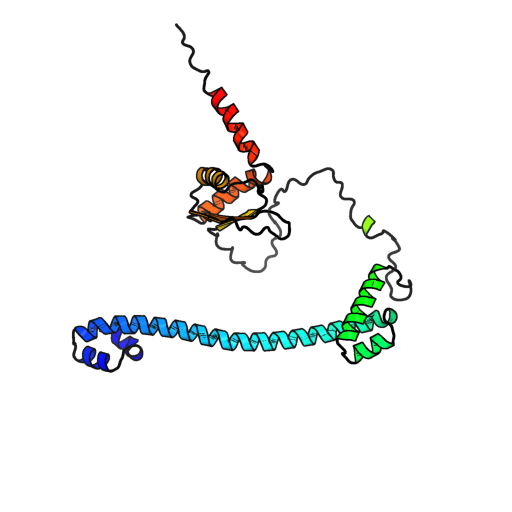O O . SER A 1 101 ? -21.733 -8.295 18.320 1.00 97.81 101 SER A O 1
ATOM 845 N N . ALA A 1 102 ? -21.450 -10.321 17.396 1.00 98.00 102 ALA A N 1
ATOM 846 C CA . ALA A 1 102 ? -20.750 -10.920 18.530 1.00 98.00 102 ALA A CA 1
ATOM 847 C C . ALA A 1 102 ? -19.466 -10.153 18.881 1.00 98.00 102 ALA A C 1
ATOM 849 O O . ALA A 1 102 ? -19.248 -9.816 20.044 1.00 98.00 102 ALA A O 1
ATOM 850 N N . LEU A 1 103 ? -18.646 -9.815 17.879 1.00 97.38 103 LEU A N 1
ATOM 851 C CA . LEU A 1 103 ? -17.430 -9.019 18.075 1.00 97.38 103 LEU A CA 1
ATOM 852 C C . LEU A 1 103 ? -17.736 -7.619 18.623 1.00 97.38 103 LEU A C 1
ATOM 854 O O . LEU A 1 103 ? -17.033 -7.151 19.517 1.00 97.38 103 LEU A O 1
ATOM 858 N N . GLY A 1 104 ? -18.797 -6.972 18.132 1.00 96.38 104 GLY A N 1
ATOM 859 C CA . GLY A 1 104 ? -19.250 -5.677 18.643 1.00 96.38 104 GLY A CA 1
ATOM 860 C C . GLY A 1 104 ? -19.650 -5.741 20.118 1.00 96.38 104 GLY A C 1
ATOM 861 O O . GLY A 1 104 ? -19.203 -4.915 20.914 1.00 96.38 104 GLY A O 1
ATOM 862 N N . VAL A 1 105 ? -20.429 -6.756 20.507 1.00 96.38 105 VAL A N 1
ATOM 863 C CA . VAL A 1 105 ? -20.843 -6.963 21.904 1.00 96.38 105 VAL A CA 1
ATOM 864 C C . VAL A 1 105 ? -19.640 -7.240 22.809 1.00 96.38 105 VAL A C 1
ATOM 866 O O . VAL A 1 105 ? -19.536 -6.625 23.870 1.00 96.38 105 VAL A O 1
ATOM 869 N N . ILE A 1 106 ? -18.709 -8.111 22.390 1.00 95.56 106 ILE A N 1
ATOM 870 C CA . ILE A 1 106 ? -17.473 -8.385 23.145 1.00 95.56 106 ILE A CA 1
ATOM 871 C C . ILE A 1 106 ? -16.679 -7.093 23.348 1.00 95.56 106 ILE A C 1
ATOM 873 O O . ILE A 1 106 ? -16.225 -6.822 24.459 1.00 95.56 106 ILE A O 1
ATOM 877 N N . HIS A 1 107 ? -16.525 -6.291 22.293 1.00 94.81 107 HIS A N 1
ATOM 878 C CA . HIS A 1 107 ? -15.788 -5.034 22.348 1.00 94.81 107 HIS A CA 1
ATOM 879 C C . HIS A 1 107 ? -16.430 -4.041 23.325 1.00 94.81 107 HIS A C 1
ATOM 881 O O . HIS A 1 107 ? -15.744 -3.535 24.208 1.00 94.81 107 HIS A O 1
ATOM 887 N N . HIS A 1 108 ? -17.742 -3.805 23.222 1.00 94.50 108 HIS A N 1
ATOM 888 C CA . HIS A 1 108 ? -18.453 -2.906 24.135 1.00 94.50 108 HIS A CA 1
ATOM 889 C C . HIS A 1 108 ? -18.349 -3.363 25.594 1.00 94.50 108 HIS A C 1
ATOM 891 O O . HIS A 1 108 ? -17.897 -2.601 26.445 1.00 94.50 108 HIS A O 1
ATOM 897 N N . LYS A 1 109 ? -18.639 -4.638 25.880 1.00 91.19 109 LYS A N 1
ATOM 898 C CA . LYS A 1 109 ? -18.580 -5.164 27.253 1.00 91.19 109 LYS A CA 1
ATOM 899 C C . LYS A 1 109 ? -17.168 -5.190 27.839 1.00 91.19 109 LYS A C 1
ATOM 901 O O . LYS A 1 109 ? -17.012 -5.077 29.052 1.00 91.19 109 LYS A O 1
ATOM 906 N N . SER A 1 110 ? -16.149 -5.322 26.992 1.00 87.94 110 SER A N 1
ATOM 907 C CA . SER A 1 110 ? -14.745 -5.241 27.407 1.00 87.94 110 SER A CA 1
ATOM 908 C C . SER A 1 110 ? -14.346 -3.819 27.820 1.00 87.94 110 SER A C 1
ATOM 910 O O . SER A 1 110 ? -13.502 -3.661 28.699 1.00 87.94 110 SER A O 1
ATOM 912 N N . LEU A 1 111 ? -14.951 -2.787 27.219 1.00 84.88 111 LEU A N 1
ATOM 913 C CA . LEU A 1 111 ? -14.717 -1.386 27.587 1.00 84.88 111 LEU A CA 1
ATOM 914 C C . LEU A 1 111 ? -15.464 -0.979 28.860 1.00 84.88 111 LEU A C 1
ATOM 916 O O . LEU A 1 111 ? -14.929 -0.205 29.651 1.00 84.88 111 LEU A O 1
ATOM 920 N N . ASP A 1 112 ? -16.658 -1.526 29.080 1.00 83.75 112 ASP A N 1
ATOM 921 C CA . ASP A 1 112 ? -17.523 -1.135 30.199 1.00 83.75 112 ASP A CA 1
ATOM 922 C C . ASP A 1 112 ? -17.035 -1.643 31.569 1.00 83.75 112 ASP A C 1
ATOM 924 O O . ASP A 1 112 ? -17.654 -1.356 32.593 1.00 83.75 112 ASP A O 1
ATOM 928 N N . GLY A 1 113 ? -15.944 -2.421 31.626 1.00 69.75 113 GLY A N 1
ATOM 929 C CA . GLY A 1 113 ? -15.349 -2.908 32.879 1.00 69.75 113 GLY A CA 1
ATOM 930 C C . GLY A 1 113 ? -16.266 -3.814 33.714 1.00 69.75 113 GLY A C 1
ATOM 931 O O . GLY A 1 113 ? -15.879 -4.252 34.793 1.00 69.75 113 GLY A O 1
ATOM 932 N N . CYS A 1 114 ? -17.462 -4.133 33.213 1.00 56.50 114 CYS A N 1
ATOM 933 C CA . CYS A 1 114 ? -18.494 -4.930 33.874 1.00 56.50 114 CYS A CA 1
ATOM 934 C C . CYS A 1 114 ? -18.253 -6.439 33.730 1.00 56.50 114 CYS A C 1
ATOM 936 O O . CYS A 1 114 ? -19.199 -7.222 33.628 1.00 56.50 114 CYS A O 1
ATOM 938 N N . LEU A 1 115 ? -16.988 -6.864 33.703 1.00 61.56 115 LEU A N 1
ATOM 939 C CA . LEU A 1 115 ? -16.669 -8.281 33.777 1.00 61.56 115 LEU A CA 1
ATOM 940 C C . LEU A 1 115 ? -16.851 -8.731 35.231 1.00 61.56 115 LEU A C 1
ATOM 942 O O . LEU A 1 115 ? -16.206 -8.166 36.120 1.00 61.56 115 LEU A O 1
ATOM 946 N N . PRO A 1 116 ? -17.714 -9.726 35.508 1.00 59.66 116 PRO A N 1
ATOM 947 C CA . PRO A 1 116 ? -17.787 -10.298 36.840 1.00 59.66 116 PRO A CA 1
ATOM 948 C C . PRO A 1 116 ? -16.390 -10.827 37.218 1.00 59.66 116 PRO A C 1
ATOM 950 O O . PRO A 1 116 ? -15.746 -11.468 36.384 1.00 59.66 116 PRO A O 1
ATOM 953 N N . PRO A 1 117 ? -15.896 -10.580 38.447 1.00 55.44 117 PRO A N 1
ATOM 954 C CA . PRO A 1 117 ? -14.541 -10.937 38.895 1.00 55.44 117 PRO A CA 1
ATOM 955 C C . PRO A 1 117 ? -14.303 -12.453 39.058 1.00 55.44 117 PRO A C 1
ATOM 957 O O . PRO A 1 117 ? -13.472 -12.897 39.854 1.00 55.44 117 PRO A O 1
ATOM 960 N N . SER A 1 118 ? -15.035 -13.277 38.320 1.00 54.50 118 SER A N 1
ATOM 961 C CA . SER A 1 118 ? -15.153 -14.705 38.538 1.00 54.50 118 SER A CA 1
ATOM 962 C C . SER A 1 118 ? -14.437 -15.464 37.424 1.00 54.50 118 SER A C 1
ATOM 964 O O . SER A 1 118 ? -14.814 -15.397 36.259 1.00 54.50 118 SER A O 1
ATOM 966 N N . SER A 1 119 ? -13.431 -16.242 37.832 1.00 52.50 119 SER A N 1
ATOM 967 C CA . SER A 1 119 ? -12.826 -17.362 37.098 1.00 52.50 119 SER A CA 1
ATOM 968 C C . SER A 1 119 ? -12.065 -17.043 35.804 1.00 52.50 119 SER A C 1
ATOM 970 O O . SER A 1 119 ? -12.548 -17.312 34.717 1.00 52.50 119 SER A O 1
ATOM 972 N N . ILE A 1 120 ? -10.820 -16.570 35.925 1.00 50.28 120 ILE A N 1
ATOM 973 C CA . ILE A 1 120 ? -9.592 -17.302 35.535 1.00 50.28 120 ILE A CA 1
ATOM 974 C C . ILE A 1 120 ? -8.396 -16.519 36.109 1.00 50.28 120 ILE A C 1
ATOM 976 O O . ILE A 1 120 ? -8.340 -15.294 36.069 1.00 50.28 120 ILE A O 1
ATOM 980 N N . GLY A 1 121 ? -7.506 -17.244 36.785 1.00 46.12 121 GLY A N 1
ATOM 981 C CA . GLY A 1 121 ? -6.563 -16.737 37.778 1.00 46.12 121 GLY A CA 1
ATOM 982 C C . GLY A 1 121 ? -5.550 -15.703 37.285 1.00 46.12 121 GLY A C 1
ATOM 983 O O . GLY A 1 121 ? -4.847 -15.902 36.302 1.00 46.12 121 GLY A O 1
ATOM 984 N N . GLY A 1 122 ? -5.428 -14.631 38.066 1.00 46.25 122 GLY A N 1
ATOM 985 C CA . GLY A 1 122 ? -4.407 -13.600 37.915 1.00 46.25 122 GLY A CA 1
ATOM 986 C C . GLY A 1 122 ? -4.636 -12.443 38.881 1.00 46.25 122 GLY A C 1
ATOM 987 O O . GLY A 1 122 ? -4.737 -11.298 38.459 1.00 46.25 122 GLY A O 1
ATOM 988 N N . LYS A 1 123 ? -4.790 -12.729 40.184 1.00 42.81 123 LYS A N 1
ATOM 989 C CA . LYS A 1 123 ? -4.904 -11.698 41.228 1.00 42.81 123 LYS A CA 1
ATOM 990 C C . LYS A 1 123 ? -3.580 -10.931 41.358 1.00 42.81 123 LYS A C 1
ATOM 992 O O . LYS A 1 123 ? -2.809 -11.190 42.277 1.00 42.81 123 LYS A O 1
ATOM 997 N N . ASN A 1 124 ? -3.349 -9.941 40.504 1.00 48.59 124 ASN A N 1
ATOM 998 C CA . ASN A 1 124 ? -2.469 -8.836 40.859 1.00 48.59 124 ASN A CA 1
ATOM 999 C C . ASN A 1 124 ? -3.260 -7.921 41.797 1.00 48.59 124 ASN A C 1
ATOM 1001 O O . ASN A 1 124 ? -4.084 -7.123 41.367 1.00 48.59 124 ASN A O 1
ATOM 1005 N N . LYS A 1 125 ? -3.026 -8.074 43.104 1.00 53.94 125 LYS A N 1
ATOM 1006 C CA . LYS A 1 125 ? -3.664 -7.311 44.194 1.00 53.94 125 LYS A CA 1
ATOM 1007 C C . LYS A 1 125 ? -3.319 -5.812 44.213 1.00 53.94 125 LYS A C 1
ATOM 1009 O O . LYS A 1 125 ? -3.699 -5.119 45.146 1.00 53.94 125 LYS A O 1
ATOM 1014 N N . ASN A 1 126 ? -2.640 -5.299 43.194 1.00 52.94 126 ASN A N 1
ATOM 1015 C CA . ASN A 1 126 ? -2.341 -3.881 43.079 1.00 52.94 126 ASN A CA 1
ATOM 1016 C C . ASN A 1 126 ? -3.305 -3.290 42.059 1.00 52.94 126 ASN A C 1
ATOM 1018 O O . ASN A 1 126 ? -3.001 -3.242 40.870 1.00 52.94 126 ASN A O 1
ATOM 1022 N N . GLY A 1 127 ? -4.479 -2.882 42.544 1.00 53.38 127 GLY A N 1
ATOM 1023 C CA . GLY A 1 127 ? -5.485 -2.130 41.797 1.00 53.38 127 GLY A CA 1
ATOM 1024 C C . GLY A 1 127 ? -4.997 -0.728 41.453 1.00 53.38 127 GLY A C 1
ATOM 1025 O O . GLY A 1 127 ? -5.587 0.253 41.883 1.00 53.38 127 GLY A O 1
ATOM 1026 N N . LYS A 1 128 ? -3.905 -0.644 40.696 1.00 53.50 128 LYS A N 1
ATOM 1027 C CA . LYS A 1 128 ? -3.512 0.579 40.019 1.00 53.50 128 LYS A CA 1
ATOM 1028 C C . LYS A 1 128 ? -4.269 0.610 38.705 1.00 53.50 128 LYS A C 1
ATOM 1030 O O . LYS A 1 128 ? -4.107 -0.282 37.871 1.00 53.50 128 LYS A O 1
ATOM 1035 N N . SER A 1 129 ? -5.140 1.603 38.547 1.00 57.66 129 SER A N 1
ATOM 1036 C CA . SER A 1 129 ? -5.781 1.905 37.264 1.00 57.66 129 SER A CA 1
ATOM 1037 C C . SER A 1 129 ? -4.708 1.951 36.169 1.00 57.66 129 SER A C 1
ATOM 1039 O O . SER A 1 129 ? -3.588 2.379 36.435 1.00 57.66 129 SER A O 1
ATOM 1041 N N . TYR A 1 130 ? -5.005 1.555 34.926 1.00 57.84 130 TYR A N 1
ATOM 1042 C CA . TYR A 1 130 ? -4.047 1.672 33.808 1.00 57.84 130 TYR A CA 1
ATOM 1043 C C . TYR A 1 130 ? -3.451 3.094 33.700 1.00 57.84 130 TYR A C 1
ATOM 1045 O O . TYR A 1 130 ? -2.308 3.277 33.290 1.00 57.84 130 TYR A O 1
ATOM 1053 N N . LYS A 1 131 ? -4.204 4.098 34.167 1.00 56.19 131 LYS A N 1
ATOM 1054 C CA . LYS A 1 131 ? -3.778 5.495 34.289 1.00 56.19 131 LYS A CA 1
ATOM 1055 C C . LYS A 1 131 ? -2.642 5.731 35.299 1.00 56.19 131 LYS A C 1
ATOM 1057 O O . LYS A 1 131 ? -1.862 6.648 35.099 1.00 56.19 131 LYS A O 1
ATOM 1062 N N . GLU A 1 132 ? -2.545 4.908 36.340 1.00 59.34 132 GLU A N 1
ATOM 1063 C CA . GLU A 1 132 ? -1.485 4.912 37.363 1.00 59.34 132 GLU A CA 1
ATOM 1064 C C . GLU A 1 132 ? -0.321 3.964 37.027 1.00 59.34 132 GLU A C 1
ATOM 1066 O O . GLU A 1 132 ? 0.751 4.055 37.623 1.00 59.34 132 GLU A O 1
ATOM 1071 N N . ALA A 1 133 ? -0.528 3.019 36.103 1.00 60.31 133 ALA A N 1
ATOM 1072 C CA . ALA A 1 133 ? 0.533 2.166 35.564 1.00 60.31 133 ALA A CA 1
ATOM 1073 C C . ALA A 1 133 ? 1.312 2.846 34.425 1.00 60.31 133 ALA A C 1
ATOM 1075 O O . ALA A 1 133 ? 2.433 2.441 34.114 1.00 60.31 133 ALA A O 1
ATOM 1076 N N . LEU A 1 134 ? 0.737 3.888 33.814 1.00 58.94 134 LEU A N 1
ATOM 1077 C CA . LEU A 1 134 ? 1.501 4.842 33.025 1.00 58.94 134 LEU A CA 1
ATOM 1078 C C . LEU A 1 134 ? 2.432 5.573 34.000 1.00 58.94 134 LEU A C 1
ATOM 1080 O O . LEU A 1 134 ? 1.922 6.207 34.924 1.00 58.94 134 LEU A O 1
ATOM 1084 N N . PRO A 1 135 ? 3.767 5.483 33.850 1.00 56.81 135 PRO A N 1
ATOM 1085 C CA . PRO A 1 135 ? 4.659 6.299 34.657 1.00 56.81 135 PRO A CA 1
ATOM 1086 C C . PRO A 1 135 ? 4.200 7.744 34.490 1.00 56.81 135 PRO A C 1
ATOM 1088 O O . PRO A 1 135 ? 4.026 8.183 33.350 1.00 56.81 135 PRO A O 1
ATOM 1091 N N . GLU A 1 136 ? 3.943 8.442 35.602 1.00 51.94 136 GLU A N 1
ATOM 1092 C CA . GLU A 1 136 ? 3.760 9.889 35.592 1.00 51.94 136 GLU A CA 1
ATOM 1093 C C . GLU A 1 136 ? 4.952 10.449 34.835 1.00 51.94 136 GLU A C 1
ATOM 1095 O O . GLU A 1 136 ? 6.078 10.486 35.332 1.00 51.94 136 GLU A O 1
ATOM 1100 N N . SER A 1 137 ? 4.726 10.783 33.568 1.00 51.25 137 SER A N 1
ATOM 1101 C CA . SER A 1 137 ? 5.714 11.472 32.780 1.00 51.25 137 SER A CA 1
ATOM 1102 C C . SER A 1 137 ? 5.818 12.820 33.455 1.00 51.25 137 SER A C 1
ATOM 1104 O O . SER A 1 137 ? 4.941 13.672 33.297 1.00 51.25 137 SER A O 1
ATOM 1106 N N . THR A 1 138 ? 6.850 12.975 34.271 1.00 48.03 138 THR A N 1
ATOM 1107 C CA . THR A 1 138 ? 7.332 14.256 34.741 1.00 48.03 138 THR A CA 1
ATOM 1108 C C . THR A 1 138 ? 7.566 15.100 33.493 1.00 48.03 138 THR A C 1
ATOM 1110 O O . THR A 1 138 ? 8.594 15.029 32.827 1.00 48.03 138 THR A O 1
ATOM 1113 N N . PHE A 1 139 ? 6.550 15.876 33.115 1.00 50.88 139 PHE A N 1
ATOM 1114 C CA . PHE A 1 139 ? 6.602 16.882 32.061 1.00 50.88 139 PHE A CA 1
ATOM 1115 C C . PHE A 1 139 ? 7.398 18.097 32.561 1.00 50.88 139 PHE A C 1
ATOM 1117 O O . PHE A 1 139 ? 6.919 19.224 32.539 1.00 50.88 139 PHE A O 1
ATOM 1124 N N . LEU A 1 140 ? 8.619 17.851 33.027 1.00 49.88 140 LEU A N 1
ATOM 1125 C CA . LEU A 1 140 ? 9.651 18.836 33.327 1.00 49.88 140 LEU A CA 1
ATOM 1126 C C . LEU A 1 140 ? 10.998 18.250 32.897 1.00 49.88 140 LEU A C 1
ATOM 1128 O O . LEU A 1 140 ? 11.900 18.063 33.693 1.00 49.88 140 LEU A O 1
ATOM 1132 N N . ASP A 1 141 ? 11.068 17.834 31.638 1.00 48.66 141 ASP A N 1
ATOM 1133 C CA . ASP A 1 141 ? 12.092 18.319 30.723 1.00 48.66 141 ASP A CA 1
ATOM 1134 C C . ASP A 1 141 ? 11.736 17.835 29.324 1.00 48.66 141 ASP A C 1
ATOM 1136 O O . ASP A 1 141 ? 11.572 16.652 29.027 1.00 48.66 141 ASP A O 1
ATOM 1140 N N . LYS A 1 142 ? 11.516 18.813 28.454 1.00 49.41 142 LYS A N 1
ATOM 1141 C CA . LYS A 1 142 ? 11.285 18.623 27.029 1.00 49.41 142 LYS A CA 1
ATOM 1142 C C . LYS A 1 142 ? 12.468 17.804 26.499 1.00 49.41 142 LYS A C 1
ATOM 1144 O O . LYS A 1 142 ? 13.582 18.315 26.573 1.00 49.41 142 LYS A O 1
ATOM 1149 N N . PRO A 1 143 ? 12.277 16.576 25.982 1.00 40.50 143 PRO A N 1
ATOM 1150 C CA . PRO A 1 143 ? 13.406 15.785 25.534 1.00 40.50 143 PRO A CA 1
ATOM 1151 C C . PRO A 1 143 ? 14.050 16.516 24.360 1.00 40.50 143 PRO A C 1
ATOM 1153 O O . PRO A 1 143 ? 13.474 16.625 23.272 1.00 40.50 143 PRO A O 1
ATOM 1156 N N . GLU A 1 144 ? 15.242 17.050 24.600 1.00 44.12 144 GLU A N 1
ATOM 1157 C CA . GLU A 1 144 ? 16.210 17.289 23.551 1.00 44.12 144 GLU A CA 1
ATOM 1158 C C . GLU A 1 144 ? 16.415 15.932 22.879 1.00 44.12 144 GLU A C 1
ATOM 1160 O O . GLU A 1 144 ? 16.858 14.968 23.504 1.00 44.12 144 GLU A O 1
ATOM 1165 N N . VAL A 1 145 ? 15.967 15.814 21.628 1.00 43.03 145 VAL A N 1
ATOM 1166 C CA . VAL A 1 145 ? 16.118 14.593 20.836 1.00 43.03 145 VAL A CA 1
ATOM 1167 C C . VAL A 1 145 ? 17.596 14.471 20.477 1.00 43.03 145 VAL A C 1
ATOM 1169 O O . VAL A 1 145 ? 18.021 14.773 19.364 1.00 43.03 145 VAL A O 1
ATOM 1172 N N . VAL A 1 146 ? 18.395 14.041 21.447 1.00 41.53 146 VAL A N 1
ATOM 1173 C CA . VAL A 1 146 ? 19.729 13.519 21.213 1.00 41.53 146 VAL A CA 1
ATOM 1174 C C . VAL A 1 146 ? 19.517 12.125 20.642 1.00 41.53 146 VAL A C 1
ATOM 1176 O O . VAL A 1 146 ? 19.118 11.192 21.340 1.00 41.53 146 VAL A O 1
ATOM 1179 N N . PHE A 1 147 ? 19.734 11.986 19.335 1.00 39.03 147 PHE A N 1
ATOM 1180 C CA . PHE A 1 147 ? 19.862 10.677 18.708 1.00 39.03 147 PHE A CA 1
ATOM 1181 C C . PHE A 1 147 ? 21.076 9.973 19.323 1.00 39.03 147 PHE A C 1
ATOM 1183 O O . PHE A 1 147 ? 22.212 10.178 18.901 1.00 39.03 147 PHE A O 1
ATOM 1190 N N . LEU A 1 148 ? 20.828 9.146 20.337 1.00 36.34 148 LEU A N 1
ATOM 1191 C CA . LEU A 1 148 ? 21.799 8.180 20.829 1.00 36.34 148 LEU A CA 1
ATOM 1192 C C . LEU A 1 148 ? 22.156 7.227 19.674 1.00 36.34 148 LEU A C 1
ATOM 1194 O O . LEU A 1 148 ? 21.249 6.658 19.053 1.00 36.34 148 LEU A O 1
ATOM 1198 N N . PRO A 1 149 ? 23.449 7.031 19.355 1.00 38.72 149 PRO A N 1
ATOM 1199 C CA . PRO A 1 149 ? 23.849 5.995 18.417 1.00 38.72 149 PRO A CA 1
ATOM 1200 C C . PRO A 1 149 ? 23.415 4.647 18.997 1.00 38.72 149 PRO A C 1
ATOM 1202 O O .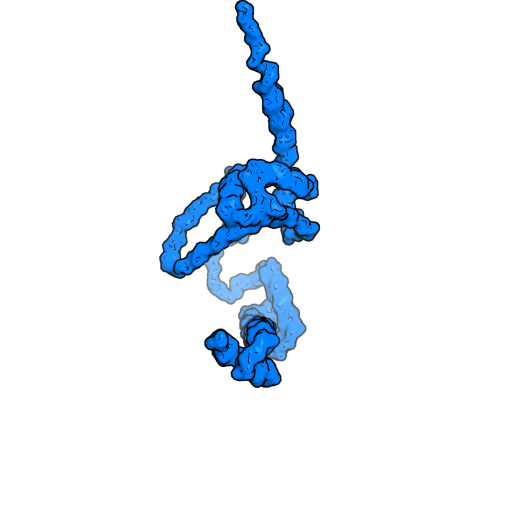 PRO A 1 149 ? 23.790 4.298 20.113 1.00 38.72 149 PRO A O 1
ATOM 1205 N N . GLN A 1 150 ? 22.593 3.899 18.258 1.00 42.88 150 GLN A N 1
ATOM 1206 C CA . GLN A 1 150 ? 22.130 2.569 18.654 1.00 42.88 150 GLN A CA 1
ATOM 1207 C C . GLN A 1 150 ? 23.320 1.597 18.768 1.00 42.88 150 GLN A C 1
ATOM 1209 O O . GLN A 1 150 ? 23.666 0.893 17.820 1.00 42.88 150 GLN A O 1
ATOM 1214 N N . SER A 1 151 ? 23.940 1.525 19.945 1.00 43.66 151 SER A N 1
ATOM 1215 C CA . SER A 1 151 ? 24.847 0.452 20.351 1.00 43.66 151 SER A CA 1
ATOM 1216 C C . SER A 1 151 ? 24.026 -0.726 20.879 1.00 43.66 151 SER A C 1
ATOM 1218 O O . SER A 1 151 ? 23.949 -1.014 22.066 1.00 43.66 151 SER A O 1
ATOM 1220 N N . GLY A 1 152 ? 23.376 -1.425 19.953 1.00 42.38 152 GLY A N 1
ATOM 1221 C CA . GLY A 1 152 ? 22.651 -2.664 20.220 1.00 42.38 152 GLY A CA 1
ATOM 1222 C C . GLY A 1 152 ? 22.912 -3.665 19.108 1.00 42.38 152 GLY A C 1
ATOM 1223 O O . GLY A 1 152 ? 21.985 -4.077 18.415 1.00 42.38 152 GLY A O 1
ATOM 1224 N N . GLN A 1 153 ? 24.185 -4.007 18.883 1.00 43.16 153 GLN A N 1
ATOM 1225 C CA . GLN A 1 153 ? 24.592 -4.998 17.889 1.00 43.16 153 GLN A CA 1
ATOM 1226 C C . GLN A 1 153 ? 24.097 -6.393 18.291 1.00 43.16 153 GLN A C 1
ATOM 1228 O O . GLN A 1 153 ? 24.816 -7.187 18.896 1.00 43.16 153 GLN A O 1
ATOM 1233 N N . LYS A 1 154 ? 22.871 -6.732 17.887 1.00 46.62 154 LYS A N 1
ATOM 1234 C CA . LYS A 1 154 ? 22.515 -8.128 17.642 1.00 46.62 154 LYS A CA 1
ATOM 1235 C C . LYS A 1 154 ? 23.295 -8.572 16.405 1.00 46.62 154 LYS A C 1
ATOM 1237 O O . LYS A 1 154 ? 23.019 -8.137 15.291 1.00 46.62 154 LYS A O 1
ATOM 1242 N N . LYS A 1 155 ? 24.323 -9.395 16.621 1.00 51.03 155 LYS A N 1
ATOM 1243 C CA . LYS A 1 155 ? 25.080 -10.074 15.564 1.00 51.03 155 LYS A CA 1
ATOM 1244 C C . LYS A 1 155 ? 24.125 -11.000 14.803 1.00 51.03 155 LYS A C 1
ATOM 1246 O O . LYS A 1 155 ? 23.824 -12.090 15.272 1.00 51.03 155 LYS A O 1
ATOM 1251 N N . GLY A 1 156 ? 23.627 -10.566 13.651 1.00 49.16 156 GLY A N 1
ATOM 1252 C CA . GLY A 1 156 ? 22.801 -11.408 12.791 1.00 49.16 156 GLY A CA 1
ATOM 1253 C C . GLY A 1 156 ? 22.260 -10.633 11.597 1.00 49.16 156 GLY A C 1
ATOM 1254 O O . GLY A 1 156 ? 21.474 -9.715 11.775 1.00 49.16 156 GLY A O 1
ATOM 1255 N N . ALA A 1 157 ? 22.675 -11.047 10.400 1.00 44.00 157 ALA A N 1
ATOM 1256 C CA . ALA A 1 157 ? 22.408 -10.462 9.083 1.00 44.00 157 ALA A CA 1
ATOM 1257 C C . ALA A 1 157 ? 23.208 -9.187 8.748 1.00 44.00 157 ALA A C 1
ATOM 1259 O O . ALA A 1 157 ? 22.991 -8.106 9.289 1.00 44.00 157 ALA A O 1
ATOM 1260 N N . LYS A 1 158 ? 24.115 -9.317 7.767 1.00 48.66 158 LYS A N 1
ATOM 1261 C CA . LYS A 1 158 ? 24.636 -8.196 6.975 1.00 48.66 158 LYS A CA 1
ATOM 1262 C C . LYS A 1 158 ? 23.444 -7.551 6.261 1.00 48.66 158 LYS A C 1
ATOM 1264 O O . LYS A 1 158 ? 23.089 -7.945 5.155 1.00 48.66 158 LYS A O 1
ATOM 1269 N N . ILE A 1 159 ? 22.791 -6.602 6.922 1.00 50.50 159 ILE A N 1
ATOM 1270 C CA . ILE A 1 159 ? 21.848 -5.697 6.278 1.00 50.50 159 ILE A CA 1
ATOM 1271 C C . ILE A 1 159 ? 22.702 -4.866 5.327 1.00 50.50 159 ILE A C 1
ATOM 1273 O O . ILE A 1 159 ? 23.552 -4.097 5.774 1.00 50.50 159 ILE A O 1
ATOM 1277 N N . ASN A 1 160 ? 22.528 -5.083 4.022 1.00 53.47 160 ASN A N 1
ATOM 1278 C CA . ASN A 1 160 ? 23.079 -4.207 2.997 1.00 53.47 160 ASN A CA 1
ATOM 1279 C C . ASN A 1 160 ? 22.717 -2.781 3.399 1.00 53.47 160 ASN A C 1
ATOM 1281 O O . ASN A 1 160 ? 21.530 -2.452 3.479 1.00 53.47 160 ASN A O 1
ATOM 1285 N N . SER A 1 161 ? 23.721 -1.973 3.740 1.00 55.53 161 SER A N 1
ATOM 1286 C CA . SER A 1 161 ? 23.485 -0.586 4.104 1.00 55.53 161 SER A CA 1
ATOM 1287 C C . SER A 1 161 ? 22.689 0.051 2.963 1.00 55.53 161 SER A C 1
ATOM 1289 O O . SER A 1 161 ? 23.074 -0.104 1.797 1.00 55.53 161 SER A O 1
ATOM 1291 N N . PRO A 1 162 ? 21.535 0.677 3.255 1.00 66.56 162 PRO A N 1
ATOM 1292 C CA . PRO A 1 162 ? 20.710 1.264 2.216 1.00 66.56 162 PRO A CA 1
ATOM 1293 C C . PRO A 1 162 ? 21.584 2.237 1.432 1.00 66.56 162 PRO A C 1
ATOM 1295 O O . PRO A 1 162 ? 22.222 3.120 2.010 1.00 66.56 162 PRO A O 1
ATOM 1298 N N . SER A 1 163 ? 21.684 2.011 0.122 1.00 75.12 163 SER A N 1
ATOM 1299 C CA . SER A 1 163 ? 22.486 2.858 -0.752 1.00 75.12 163 SER A CA 1
ATOM 1300 C C . SER A 1 163 ? 22.044 4.311 -0.565 1.00 75.12 163 SER A C 1
ATOM 1302 O O . SER A 1 163 ? 20.840 4.566 -0.470 1.00 75.12 163 SER A O 1
ATOM 1304 N N . PRO A 1 164 ? 22.981 5.268 -0.474 1.00 79.31 164 PRO A N 1
ATOM 1305 C CA . PRO A 1 164 ? 22.633 6.637 -0.130 1.00 79.31 164 PRO A CA 1
ATOM 1306 C C . PRO A 1 164 ? 21.701 7.208 -1.207 1.00 79.31 164 PRO A C 1
ATOM 1308 O O . PRO A 1 164 ? 22.029 7.214 -2.397 1.00 79.31 164 PRO A O 1
ATOM 1311 N N . SER A 1 165 ? 20.510 7.645 -0.798 1.00 86.81 165 SER A N 1
ATOM 1312 C CA . SER A 1 165 ? 19.508 8.191 -1.710 1.00 86.81 165 SER A CA 1
ATOM 1313 C C . SER A 1 165 ? 19.877 9.615 -2.124 1.00 86.81 165 SER A C 1
ATOM 1315 O O . SER A 1 165 ? 20.377 10.410 -1.331 1.00 86.81 165 SER A O 1
ATOM 1317 N N . LYS A 1 166 ? 19.603 9.963 -3.386 1.00 93.75 166 LYS A N 1
ATOM 1318 C CA . LYS A 1 166 ? 19.731 11.346 -3.888 1.00 93.75 166 LYS A CA 1
ATOM 1319 C C . LYS A 1 166 ? 18.592 12.252 -3.415 1.00 93.75 166 LYS A C 1
ATOM 1321 O O . LYS A 1 166 ? 18.676 13.468 -3.545 1.00 93.75 166 LYS A O 1
ATOM 1326 N N . THR A 1 167 ? 17.527 11.657 -2.892 1.00 92.44 167 THR A N 1
ATOM 1327 C CA . THR A 1 167 ? 16.320 12.357 -2.464 1.00 92.44 167 THR A CA 1
ATOM 1328 C C . THR A 1 167 ? 16.252 12.395 -0.946 1.00 92.44 167 THR A C 1
ATOM 1330 O O . THR A 1 167 ? 16.434 11.367 -0.288 1.00 92.44 167 THR A O 1
ATOM 1333 N N . LEU A 1 168 ? 15.971 13.579 -0.413 1.00 92.38 168 LEU A N 1
ATOM 1334 C CA . LEU A 1 168 ? 15.755 13.839 1.003 1.00 92.38 168 LEU A CA 1
ATOM 1335 C C . LEU A 1 168 ? 14.278 14.119 1.264 1.00 92.38 168 LEU A C 1
ATOM 1337 O O . LEU A 1 168 ? 13.621 14.803 0.481 1.00 92.38 168 LEU A O 1
ATOM 1341 N N . PHE A 1 169 ? 13.772 13.606 2.382 1.00 92.50 169 PHE A N 1
ATOM 1342 C CA . PHE A 1 169 ? 12.420 13.872 2.856 1.00 92.50 169 PHE A CA 1
ATOM 1343 C C . PHE A 1 169 ? 12.443 15.008 3.879 1.00 92.50 169 PHE A C 1
ATOM 1345 O O . PHE A 1 169 ? 13.175 14.946 4.865 1.00 92.50 169 PHE A O 1
ATOM 1352 N N . LEU A 1 170 ? 11.631 16.033 3.641 1.00 90.94 170 LEU A N 1
ATOM 1353 C CA . LEU A 1 170 ? 11.429 17.159 4.543 1.00 90.94 170 LEU A CA 1
ATOM 1354 C C . LEU A 1 170 ? 10.028 17.085 5.140 1.00 90.94 170 LEU A C 1
ATOM 1356 O O . LEU A 1 170 ? 9.057 16.827 4.431 1.00 90.94 170 LEU A O 1
ATOM 1360 N N . TYR A 1 171 ? 9.903 17.369 6.431 1.00 90.75 171 TYR A N 1
ATOM 1361 C CA . TYR A 1 171 ? 8.614 17.387 7.114 1.00 90.75 171 TYR A CA 1
ATOM 1362 C C . TYR A 1 171 ? 8.570 18.475 8.183 1.00 90.75 171 TYR A C 1
ATOM 1364 O O . TYR A 1 171 ? 9.599 18.870 8.724 1.00 90.75 171 TYR A O 1
ATOM 1372 N N . GLY A 1 172 ? 7.361 18.942 8.503 1.00 83.25 172 GLY A N 1
ATOM 1373 C CA . GLY A 1 172 ? 7.132 19.822 9.652 1.00 83.25 172 GLY A CA 1
ATOM 1374 C C . GLY A 1 172 ? 7.441 21.303 9.424 1.00 83.25 172 GLY A C 1
ATOM 1375 O O . GLY A 1 172 ? 7.594 22.031 10.398 1.00 83.25 172 GLY A O 1
ATOM 1376 N N . PHE A 1 173 ? 7.510 21.761 8.173 1.00 87.94 173 PHE A N 1
ATOM 1377 C CA . PHE A 1 173 ? 7.619 23.187 7.853 1.00 87.94 173 PHE A CA 1
ATOM 1378 C C . PHE A 1 173 ? 6.246 23.884 7.854 1.00 87.94 173 PHE A C 1
ATOM 1380 O O . PHE A 1 173 ? 5.197 23.241 7.742 1.00 87.94 173 PHE A O 1
ATOM 1387 N N . SER A 1 174 ? 6.263 25.212 8.004 1.00 89.12 174 SER A N 1
ATOM 1388 C CA . SER A 1 174 ? 5.060 26.044 8.125 1.00 89.12 174 SER A CA 1
ATOM 1389 C C . SER A 1 174 ? 4.222 26.048 6.840 1.00 89.12 174 SER A C 1
ATOM 1391 O O . SER A 1 174 ? 4.728 25.840 5.739 1.00 89.12 174 SER A O 1
ATOM 1393 N N . GLU A 1 175 ? 2.918 26.298 6.965 1.00 88.56 175 GLU A N 1
ATOM 1394 C CA . GLU A 1 175 ? 1.995 26.445 5.826 1.00 88.56 175 GLU A CA 1
ATOM 1395 C C . GLU A 1 175 ? 2.258 27.696 4.995 1.00 88.56 175 GLU A C 1
ATOM 1397 O O . GLU A 1 175 ? 1.965 27.728 3.804 1.00 88.56 175 GLU A O 1
ATOM 1402 N N . TYR A 1 176 ? 2.909 28.685 5.597 1.00 90.56 176 TYR A N 1
ATOM 1403 C CA . TYR A 1 176 ? 3.300 29.913 4.917 1.00 90.56 176 TYR A CA 1
ATOM 1404 C C . TYR A 1 176 ? 4.672 29.807 4.238 1.00 90.56 176 TYR A C 1
ATOM 1406 O O . TYR A 1 176 ? 5.119 30.764 3.603 1.00 90.56 176 TYR A O 1
ATOM 1414 N N . THR A 1 177 ? 5.367 28.671 4.372 1.00 88.75 177 THR A N 1
ATOM 1415 C CA . THR A 1 177 ? 6.686 28.475 3.771 1.00 88.75 177 THR A CA 1
ATOM 1416 C C . THR A 1 177 ? 6.552 28.332 2.257 1.00 88.75 177 THR A C 1
ATOM 1418 O O . THR A 1 177 ? 6.040 27.334 1.749 1.00 88.75 177 THR A O 1
ATOM 1421 N N . LYS A 1 178 ? 7.038 29.335 1.521 1.00 92.12 178 LYS A N 1
ATOM 1422 C CA . LYS A 1 178 ? 7.099 29.303 0.057 1.00 92.12 178 LYS A CA 1
ATOM 1423 C C . LYS A 1 178 ? 8.286 28.464 -0.418 1.00 92.12 178 LYS A C 1
ATOM 1425 O O . LYS A 1 178 ? 9.338 28.441 0.223 1.00 92.12 178 LYS A O 1
ATOM 1430 N N . VAL A 1 179 ? 8.143 27.842 -1.591 1.00 92.56 179 VAL A N 1
ATOM 1431 C CA . VAL A 1 179 ? 9.219 27.072 -2.249 1.00 92.56 179 VAL A CA 1
ATOM 1432 C C . VAL A 1 179 ? 10.475 27.929 -2.433 1.00 92.56 179 VAL A C 1
ATOM 1434 O O . VAL A 1 179 ? 11.579 27.448 -2.213 1.00 92.56 179 VAL A O 1
ATOM 1437 N N . GLU A 1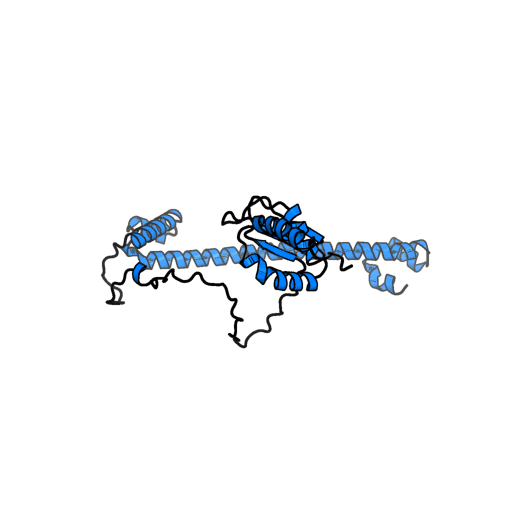 180 ? 10.310 29.212 -2.758 1.00 93.38 180 GLU A N 1
ATOM 1438 C CA . GLU A 1 180 ? 11.402 30.178 -2.944 1.00 93.38 180 GLU A CA 1
ATOM 1439 C C . GLU A 1 180 ? 12.280 30.335 -1.692 1.00 93.38 180 GLU A C 1
ATOM 1441 O O . GLU A 1 180 ? 13.508 30.358 -1.790 1.00 93.38 180 GLU A O 1
ATOM 1446 N N . ASP A 1 181 ? 11.664 30.379 -0.507 1.00 89.75 181 ASP A N 1
ATOM 1447 C CA . ASP A 1 181 ? 12.376 30.525 0.767 1.00 89.75 181 ASP A CA 1
ATOM 1448 C C . ASP A 1 181 ? 13.174 29.251 1.101 1.00 89.75 181 ASP A C 1
ATOM 1450 O O . ASP A 1 181 ? 14.328 29.317 1.549 1.00 89.75 181 ASP A O 1
ATOM 1454 N N . MET A 1 182 ? 12.588 28.077 0.828 1.00 90.62 182 MET A N 1
ATOM 1455 C CA . MET A 1 182 ? 13.276 26.787 0.960 1.00 90.62 182 MET A CA 1
ATOM 1456 C C . MET A 1 182 ? 14.439 26.690 -0.023 1.00 90.62 182 MET A C 1
ATOM 1458 O O . MET A 1 182 ? 15.547 26.318 0.362 1.00 90.62 182 MET A O 1
ATOM 1462 N N . TRP A 1 183 ? 14.212 27.088 -1.274 1.00 92.25 183 TRP A N 1
ATOM 1463 C CA . TRP A 1 183 ? 15.222 27.084 -2.322 1.00 92.25 183 TRP A CA 1
ATOM 1464 C C . TRP A 1 183 ? 16.413 27.968 -1.951 1.00 92.25 183 TRP A C 1
ATOM 1466 O O . TRP A 1 183 ? 17.559 27.530 -2.035 1.00 92.25 183 TRP A O 1
ATOM 1476 N N . GLY A 1 184 ? 16.161 29.188 -1.466 1.00 90.56 184 GLY A N 1
ATOM 1477 C CA . GLY A 1 184 ? 17.211 30.107 -1.022 1.00 90.56 184 GLY A CA 1
ATOM 1478 C C . GLY A 1 184 ? 18.042 29.570 0.147 1.00 90.56 184 GLY A C 1
ATOM 1479 O O . GLY A 1 184 ? 19.249 29.818 0.213 1.00 90.56 184 GLY A O 1
ATOM 1480 N N . SER A 1 185 ? 17.415 28.811 1.049 1.00 88.50 185 SER A N 1
ATOM 1481 C CA . SER A 1 185 ? 18.088 28.205 2.202 1.00 88.50 185 SER A CA 1
ATOM 1482 C C . SER A 1 185 ? 18.933 26.996 1.799 1.00 88.50 185 SER A C 1
ATOM 1484 O O . SER A 1 185 ? 20.077 26.879 2.229 1.00 88.50 185 SER A O 1
ATOM 1486 N N . LEU A 1 186 ? 18.400 26.128 0.936 1.00 90.50 186 LEU A N 1
ATOM 1487 C CA . LEU A 1 186 ? 19.065 24.888 0.529 1.00 90.50 186 LEU A CA 1
ATOM 1488 C C . LEU A 1 186 ? 20.173 25.128 -0.506 1.00 90.50 186 LEU A C 1
ATOM 1490 O O . LEU A 1 186 ? 21.243 24.536 -0.393 1.00 90.50 186 LEU A O 1
ATOM 1494 N N . LYS A 1 187 ? 19.967 26.048 -1.461 1.00 89.44 187 LYS A N 1
ATOM 1495 C CA . LYS A 1 187 ? 20.961 26.392 -2.497 1.00 89.44 187 LYS A CA 1
ATOM 1496 C C . LYS A 1 187 ? 22.234 27.014 -1.917 1.00 89.44 187 LYS A C 1
ATOM 1498 O O . LYS A 1 187 ? 23.281 26.973 -2.555 1.00 89.44 187 LYS A O 1
ATOM 1503 N N . ARG A 1 188 ? 22.151 27.611 -0.722 1.00 87.19 188 ARG A N 1
ATOM 1504 C CA . ARG A 1 188 ? 23.324 28.135 -0.010 1.00 87.19 188 ARG A CA 1
ATOM 1505 C C . ARG A 1 188 ? 24.256 27.017 0.451 1.00 87.19 188 ARG A C 1
ATOM 1507 O O . ARG A 1 188 ? 25.458 27.234 0.518 1.00 87.19 188 ARG A O 1
ATOM 1514 N N . GLU A 1 189 ? 23.692 25.864 0.792 1.00 85.62 189 GLU A N 1
ATOM 1515 C CA . GLU A 1 189 ? 24.434 24.766 1.405 1.00 85.62 189 GLU A CA 1
ATOM 1516 C C . GLU A 1 189 ? 24.932 23.756 0.372 1.00 85.62 189 GLU A C 1
ATOM 1518 O O . GLU A 1 189 ? 26.061 23.290 0.499 1.00 85.62 189 GLU A O 1
ATOM 1523 N N . GLU A 1 190 ? 24.106 23.402 -0.621 1.00 91.00 190 GLU A N 1
ATOM 1524 C CA . GLU A 1 190 ? 24.397 22.346 -1.600 1.00 91.00 190 GLU A CA 1
ATOM 1525 C C . GLU A 1 190 ? 23.624 22.556 -2.928 1.00 91.00 190 GLU A C 1
ATOM 1527 O O . GLU A 1 190 ? 22.702 23.375 -3.026 1.00 91.00 190 GLU A O 1
ATOM 1532 N N . ARG A 1 191 ? 23.967 21.790 -3.977 1.00 94.06 191 ARG A N 1
ATOM 1533 C CA . ARG A 1 191 ? 23.328 21.885 -5.302 1.00 94.06 191 ARG A CA 1
ATOM 1534 C C . ARG A 1 191 ? 22.018 21.088 -5.374 1.00 94.06 191 ARG A C 1
ATOM 1536 O O . ARG A 1 191 ? 21.994 19.885 -5.632 1.00 94.06 191 ARG A O 1
ATOM 1543 N N . VAL A 1 192 ? 20.909 21.798 -5.184 1.00 94.81 192 VAL A N 1
ATOM 1544 C CA . VAL A 1 192 ? 19.546 21.259 -5.323 1.00 94.81 192 VAL A CA 1
ATOM 1545 C C . VAL A 1 192 ? 19.128 21.218 -6.795 1.00 94.81 192 VAL A C 1
ATOM 1547 O O . VAL A 1 192 ? 19.292 22.208 -7.509 1.00 94.81 192 VAL A O 1
ATOM 1550 N N . MET A 1 193 ? 18.581 20.084 -7.238 1.00 96.62 193 MET A N 1
ATOM 1551 C CA . MET A 1 193 ? 18.020 19.916 -8.584 1.00 96.62 193 MET A CA 1
ATOM 1552 C C . MET A 1 193 ? 16.542 20.288 -8.625 1.00 96.62 193 MET A C 1
ATOM 1554 O O . MET A 1 193 ? 16.120 20.985 -9.542 1.00 96.62 193 MET A O 1
ATOM 1558 N N . ASP A 1 194 ? 15.769 19.814 -7.646 1.00 96.81 194 ASP A N 1
ATOM 1559 C CA . ASP A 1 194 ? 14.324 20.027 -7.598 1.00 96.81 194 ASP A CA 1
ATOM 1560 C C . ASP A 1 194 ? 13.783 19.969 -6.160 1.00 96.81 194 ASP A C 1
ATOM 1562 O O . ASP A 1 194 ? 14.360 19.308 -5.287 1.00 96.81 194 ASP A O 1
ATOM 1566 N N . ILE A 1 195 ? 12.664 20.654 -5.923 1.00 95.19 195 ILE A N 1
ATOM 1567 C CA . ILE A 1 195 ? 11.907 20.625 -4.670 1.00 95.19 195 ILE A CA 1
ATOM 1568 C C . ILE A 1 195 ? 10.447 20.325 -4.996 1.00 95.19 195 ILE A C 1
ATOM 1570 O O . ILE A 1 195 ? 9.736 21.141 -5.578 1.00 95.19 195 ILE A O 1
ATOM 1574 N N . VAL A 1 196 ? 9.974 19.173 -4.532 1.00 95.06 196 VAL A N 1
ATOM 1575 C CA . VAL A 1 196 ? 8.599 18.719 -4.733 1.00 95.06 196 VAL A CA 1
ATOM 1576 C C . VAL A 1 196 ? 7.824 18.884 -3.433 1.00 95.06 196 VAL A C 1
ATOM 1578 O O . VAL A 1 196 ? 8.093 18.184 -2.456 1.00 95.06 196 VAL A O 1
ATOM 1581 N N . LEU A 1 197 ? 6.836 19.783 -3.423 1.00 94.06 197 LEU A N 1
ATOM 1582 C CA . LEU A 1 197 ? 5.916 19.981 -2.298 1.00 94.06 197 LEU A CA 1
ATOM 1583 C C . LEU A 1 197 ? 4.505 19.502 -2.673 1.00 94.06 197 LEU A C 1
ATOM 1585 O O . LEU A 1 197 ? 3.794 20.188 -3.414 1.00 94.06 197 LEU A O 1
ATOM 1589 N N . PRO A 1 198 ? 4.066 18.328 -2.190 1.00 94.12 198 PRO A N 1
ATOM 1590 C CA . PRO A 1 198 ? 2.703 17.866 -2.410 1.00 94.12 198 PRO A CA 1
ATOM 1591 C C . PRO A 1 198 ? 1.663 18.818 -1.808 1.00 94.12 198 PRO A C 1
ATOM 1593 O O . PRO A 1 198 ? 1.810 19.298 -0.688 1.00 94.12 198 PRO A O 1
ATOM 1596 N N . LYS A 1 199 ? 0.553 19.032 -2.527 1.00 93.06 199 LYS A N 1
ATOM 1597 C CA . LYS A 1 199 ? -0.585 19.833 -2.031 1.00 93.06 199 LYS A CA 1
ATOM 1598 C C . LYS A 1 199 ? -1.309 19.168 -0.855 1.00 93.06 199 LYS A C 1
ATOM 1600 O O . LYS A 1 199 ? -1.948 19.840 -0.051 1.00 93.06 199 LYS A O 1
ATOM 1605 N N . LYS A 1 200 ? -1.261 17.834 -0.781 1.00 95.31 200 LYS A N 1
ATOM 1606 C CA . LYS A 1 200 ? -1.936 17.053 0.259 1.00 95.31 200 LYS A CA 1
ATOM 1607 C C . LYS A 1 200 ? -1.060 16.986 1.506 1.00 95.31 200 LYS A C 1
ATOM 1609 O O . LYS A 1 200 ? 0.094 16.584 1.414 1.00 95.31 200 LYS A O 1
ATOM 1614 N N . LYS A 1 201 ? -1.640 17.304 2.664 1.00 94.25 201 LYS A N 1
ATOM 1615 C CA . LYS A 1 201 ? -0.987 17.182 3.976 1.00 94.25 201 LYS A CA 1
ATOM 1616 C C . LYS A 1 201 ? -0.884 15.715 4.413 1.00 94.25 201 LYS A C 1
ATOM 1618 O O . LYS A 1 201 ? -1.662 14.870 3.964 1.00 94.25 201 LYS A O 1
ATOM 1623 N N . ASP A 1 202 ? 0.072 15.418 5.289 1.00 91.81 202 ASP A N 1
ATOM 1624 C CA . ASP A 1 202 ? 0.195 14.094 5.912 1.00 91.81 202 ASP A CA 1
ATOM 1625 C C . ASP A 1 202 ? -0.995 13.810 6.860 1.00 91.81 202 ASP A C 1
ATOM 1627 O O . ASP A 1 202 ? -1.771 14.712 7.190 1.00 91.81 202 ASP A O 1
ATOM 1631 N N . ARG A 1 203 ? -1.128 12.571 7.354 1.00 93.06 203 ARG A N 1
ATOM 1632 C CA . ARG A 1 203 ? -2.150 12.136 8.327 1.00 93.06 203 ARG A CA 1
ATOM 1633 C C . ARG A 1 203 ? -2.238 13.026 9.572 1.00 93.06 203 ARG A C 1
ATOM 1635 O O . ARG A 1 203 ? -3.304 13.155 10.160 1.00 93.06 203 ARG A O 1
ATOM 1642 N N . PHE A 1 204 ? -1.140 13.688 9.941 1.00 91.44 204 PHE A N 1
ATOM 1643 C CA . PHE A 1 204 ? -1.070 14.626 11.066 1.00 91.44 204 PHE A CA 1
ATOM 1644 C C . PHE A 1 204 ? -1.336 16.089 10.685 1.00 91.44 204 PHE A C 1
ATOM 1646 O O . PHE A 1 204 ? -1.013 16.987 11.460 1.00 91.44 204 PHE A O 1
ATOM 1653 N N . ARG A 1 205 ? -1.860 16.351 9.480 1.00 91.56 205 ARG A N 1
ATOM 1654 C CA . ARG A 1 205 ? -2.060 17.700 8.921 1.00 91.56 205 ARG A CA 1
ATOM 1655 C C . ARG A 1 205 ? -0.780 18.547 8.873 1.00 91.56 205 ARG A C 1
ATOM 1657 O O . ARG A 1 205 ? -0.847 19.771 8.922 1.00 91.56 205 ARG A O 1
ATOM 1664 N N . ARG A 1 206 ? 0.387 17.906 8.759 1.00 91.00 206 ARG A N 1
ATOM 1665 C CA . ARG A 1 206 ? 1.682 18.583 8.592 1.00 91.00 206 ARG A CA 1
ATOM 1666 C C . ARG A 1 206 ? 2.063 18.624 7.119 1.00 91.00 206 ARG A C 1
ATOM 1668 O O . ARG A 1 206 ? 1.757 17.689 6.373 1.00 91.00 206 ARG A O 1
ATOM 1675 N N . ASN A 1 207 ? 2.750 19.689 6.725 1.00 93.06 207 ASN A N 1
ATOM 1676 C CA . ASN A 1 207 ? 3.330 19.775 5.395 1.00 93.06 207 ASN A CA 1
ATOM 1677 C C . ASN A 1 207 ? 4.595 18.920 5.325 1.00 93.06 207 ASN A C 1
ATOM 1679 O O . ASN A 1 207 ? 5.346 18.792 6.301 1.00 93.06 207 ASN A O 1
ATOM 1683 N N . TYR A 1 208 ? 4.799 18.322 4.161 1.00 94.56 208 TYR A N 1
ATOM 1684 C CA . TYR A 1 208 ? 5.972 17.528 3.843 1.00 94.56 208 TYR A CA 1
ATOM 1685 C C . TYR A 1 208 ? 6.379 17.782 2.396 1.00 94.56 208 TYR A C 1
ATOM 1687 O O . TYR A 1 208 ? 5.607 18.320 1.603 1.00 94.56 208 TYR A O 1
ATOM 1695 N N . GLY A 1 209 ? 7.608 17.419 2.065 1.00 94.38 209 GLY A N 1
ATOM 1696 C CA . GLY A 1 209 ? 8.170 17.631 0.746 1.00 94.38 209 GLY A CA 1
ATOM 1697 C C . GLY A 1 209 ? 9.386 16.758 0.506 1.00 94.38 209 GLY A C 1
ATOM 1698 O O . GLY A 1 209 ? 9.896 16.097 1.411 1.00 94.38 209 GLY A O 1
ATOM 1699 N N . PHE A 1 210 ? 9.853 16.772 -0.732 1.00 94.50 210 PHE A N 1
ATOM 1700 C CA . PHE A 1 210 ? 11.029 16.036 -1.163 1.00 94.50 210 PHE A CA 1
ATOM 1701 C C . PHE A 1 210 ? 12.006 16.992 -1.827 1.00 94.50 210 PHE A C 1
ATOM 1703 O O . PHE A 1 210 ? 11.609 17.843 -2.620 1.00 94.50 210 PHE A O 1
ATOM 1710 N N . VAL A 1 211 ? 13.287 16.833 -1.519 1.00 95.19 211 VAL A N 1
ATOM 1711 C CA . VAL A 1 211 ? 14.372 17.576 -2.159 1.00 95.19 211 VAL A CA 1
ATOM 1712 C C . VAL A 1 211 ? 15.215 16.589 -2.937 1.00 95.19 211 VAL A C 1
ATOM 1714 O O . VAL A 1 211 ? 15.723 15.622 -2.369 1.00 95.19 211 VAL A O 1
ATOM 1717 N N . VAL A 1 212 ? 15.355 16.825 -4.235 1.00 94.56 212 VAL A N 1
ATOM 1718 C CA . VAL A 1 212 ? 16.188 16.011 -5.117 1.00 94.56 212 VAL A CA 1
ATOM 1719 C C . VAL A 1 212 ? 17.536 16.704 -5.276 1.00 94.56 212 VAL A C 1
ATOM 1721 O O . VAL A 1 212 ? 17.616 17.833 -5.759 1.00 94.56 212 VAL A O 1
ATOM 1724 N N . MET A 1 213 ? 18.599 16.022 -4.862 1.00 95.44 213 MET A N 1
ATOM 1725 C CA . MET A 1 213 ? 19.980 16.494 -4.969 1.00 95.44 213 MET A CA 1
ATOM 1726 C C . MET A 1 213 ? 20.646 15.933 -6.224 1.00 95.44 213 MET A C 1
ATOM 1728 O O . MET A 1 213 ? 20.245 14.888 -6.745 1.00 95.44 213 MET A O 1
ATOM 1732 N N . GLN A 1 214 ? 21.710 16.589 -6.690 1.00 95.06 214 GLN A N 1
ATOM 1733 C CA . GLN A 1 214 ? 22.494 16.067 -7.808 1.00 95.06 214 GLN A CA 1
ATOM 1734 C C . GLN A 1 214 ? 23.211 14.763 -7.415 1.00 95.06 214 GLN A C 1
ATOM 1736 O O . GLN A 1 214 ? 23.169 13.769 -8.154 1.00 95.06 214 GLN A O 1
ATOM 1741 N N . ASN A 1 215 ? 23.819 14.747 -6.222 1.00 95.44 215 ASN A N 1
ATOM 1742 C CA . ASN A 1 215 ? 24.625 13.634 -5.729 1.00 95.44 215 ASN A CA 1
ATOM 1743 C C . ASN A 1 215 ? 24.162 13.109 -4.362 1.00 95.44 215 ASN A C 1
ATOM 1745 O O . ASN A 1 215 ? 23.733 13.849 -3.481 1.00 95.44 215 ASN A O 1
ATOM 1749 N N . ALA A 1 216 ? 24.345 11.806 -4.138 1.00 93.19 216 ALA A N 1
ATOM 1750 C CA . ALA A 1 216 ? 24.016 11.164 -2.863 1.00 93.19 216 ALA A CA 1
ATOM 1751 C C . ALA A 1 216 ? 24.946 11.600 -1.707 1.00 93.19 216 ALA A C 1
ATOM 1753 O O . ALA A 1 216 ? 24.549 11.629 -0.540 1.00 93.19 216 ALA A O 1
ATOM 1754 N N . LYS A 1 217 ? 26.191 11.982 -2.034 1.00 93.56 217 LYS A N 1
ATOM 1755 C CA . LYS A 1 217 ? 27.151 12.550 -1.072 1.00 93.56 217 LYS A CA 1
ATOM 1756 C C . LYS A 1 217 ? 26.685 13.914 -0.552 1.00 93.56 217 LYS A C 1
ATOM 1758 O O . LYS A 1 217 ? 26.737 14.147 0.651 1.00 93.56 217 LYS A O 1
ATOM 1763 N N . GLU A 1 218 ? 26.169 14.765 -1.438 1.00 92.75 218 GLU A N 1
ATOM 1764 C CA . GLU A 1 218 ? 25.610 16.081 -1.093 1.00 92.75 218 GLU A CA 1
ATOM 1765 C C . GLU A 1 218 ? 24.357 15.932 -0.232 1.00 92.75 218 GLU A C 1
ATOM 1767 O O . GLU A 1 218 ? 24.236 16.600 0.787 1.00 92.75 218 GLU A O 1
ATOM 1772 N N . ALA A 1 219 ? 23.471 14.987 -0.568 1.00 91.50 219 ALA A N 1
ATOM 1773 C CA . ALA A 1 219 ? 22.307 14.675 0.261 1.00 91.50 219 ALA A CA 1
ATOM 1774 C C . ALA A 1 219 ? 22.714 14.288 1.698 1.00 91.50 219 ALA A C 1
ATOM 1776 O O . ALA A 1 219 ? 22.123 14.755 2.670 1.00 91.50 219 ALA A O 1
ATOM 1777 N N . SER A 1 220 ? 23.778 13.492 1.840 1.00 89.94 220 SER A N 1
ATOM 1778 C CA . SER A 1 220 ? 24.313 13.096 3.149 1.00 89.94 220 SER A CA 1
ATOM 1779 C C . SER A 1 220 ? 24.967 14.266 3.900 1.00 89.94 220 SER A C 1
ATOM 1781 O O . SER A 1 220 ? 24.810 14.377 5.115 1.00 89.94 220 SER A O 1
ATOM 1783 N N . SER A 1 221 ? 25.685 15.146 3.192 1.00 90.94 221 SER A N 1
ATOM 1784 C CA . SER A 1 221 ? 26.268 16.383 3.741 1.00 90.94 221 SER A CA 1
ATOM 1785 C C . SER A 1 221 ? 25.176 17.322 4.255 1.00 90.94 221 SER A C 1
ATOM 1787 O O . SER A 1 221 ? 25.215 17.757 5.407 1.00 90.94 221 SER A O 1
ATOM 1789 N N . LEU A 1 222 ? 24.145 17.549 3.437 1.00 89.94 222 LEU A N 1
ATOM 1790 C CA . LEU A 1 222 ? 23.002 18.383 3.778 1.00 89.94 222 LEU A CA 1
ATOM 1791 C C . LEU A 1 222 ? 22.265 17.835 4.996 1.00 89.94 222 LEU A C 1
ATOM 1793 O O . LEU A 1 222 ? 21.981 18.592 5.913 1.00 89.94 222 LEU A O 1
ATOM 1797 N N . LEU A 1 223 ? 22.018 16.523 5.057 1.00 87.62 223 LEU A N 1
ATOM 1798 C CA . LEU A 1 223 ? 21.369 15.896 6.209 1.00 87.62 223 LEU A CA 1
ATOM 1799 C C . LEU A 1 223 ? 22.164 16.124 7.505 1.00 87.62 223 LEU A C 1
ATOM 1801 O O . LEU A 1 223 ? 21.579 16.453 8.534 1.00 87.62 223 LEU A O 1
ATOM 1805 N N . ARG A 1 224 ? 23.499 16.023 7.453 1.00 87.75 224 ARG A N 1
ATOM 1806 C CA . ARG A 1 224 ? 24.369 16.296 8.611 1.00 87.75 224 ARG A CA 1
ATOM 1807 C C . ARG A 1 224 ? 24.304 17.761 9.048 1.00 87.75 224 ARG A C 1
ATOM 1809 O O . ARG A 1 224 ? 24.201 18.024 10.241 1.00 87.75 224 ARG A O 1
ATOM 1816 N N . LYS A 1 225 ? 24.320 18.703 8.100 1.00 85.88 225 LYS A N 1
ATOM 1817 C CA . LYS A 1 225 ? 24.241 20.150 8.376 1.00 85.88 225 LYS A CA 1
ATOM 1818 C C . LYS A 1 225 ? 22.852 20.573 8.875 1.00 85.88 225 LYS A C 1
ATOM 1820 O O . LYS A 1 225 ? 22.729 21.365 9.805 1.00 85.88 225 LYS A O 1
ATOM 1825 N N . CYS A 1 226 ? 21.796 20.038 8.265 1.00 75.38 226 CYS A N 1
ATOM 1826 C CA . CYS A 1 226 ? 20.410 20.409 8.528 1.00 75.38 226 CYS A CA 1
ATOM 1827 C C . CYS A 1 226 ? 19.830 19.750 9.779 1.00 75.38 226 CYS A C 1
ATOM 1829 O O . CYS A 1 226 ? 19.020 20.392 10.441 1.00 75.38 226 CYS A O 1
ATOM 1831 N N . ASN A 1 227 ? 20.246 18.534 10.152 1.00 63.62 227 ASN A N 1
ATOM 1832 C CA . ASN A 1 227 ? 19.764 17.904 11.388 1.00 63.62 227 ASN A CA 1
ATOM 1833 C C . ASN A 1 227 ? 20.103 18.734 12.639 1.00 63.62 227 ASN A C 1
ATOM 1835 O O . ASN A 1 227 ? 19.331 18.723 13.589 1.00 63.62 227 ASN A O 1
ATOM 1839 N N . ALA A 1 228 ? 21.176 19.531 12.620 1.00 47.66 228 ALA A N 1
ATOM 1840 C CA . ALA A 1 228 ? 21.486 20.463 13.707 1.00 47.66 228 ALA A CA 1
ATOM 1841 C C . ALA A 1 228 ? 20.601 21.730 13.713 1.00 47.66 228 ALA A C 1
ATOM 1843 O O . ALA A 1 228 ? 20.472 22.390 14.739 1.00 47.66 228 ALA A O 1
ATOM 1844 N N . LYS A 1 229 ? 19.995 22.092 12.573 1.00 50.47 229 LYS A N 1
ATOM 1845 C CA . LYS A 1 229 ? 19.361 23.406 12.355 1.00 50.47 229 LYS A CA 1
ATOM 1846 C C . LYS A 1 229 ? 17.835 23.343 12.225 1.00 50.47 229 LYS A C 1
ATOM 1848 O O . LYS A 1 229 ? 17.142 24.204 12.748 1.00 50.47 229 LYS A O 1
ATOM 1853 N N . ILE A 1 230 ? 17.302 22.303 11.580 1.00 48.38 230 ILE A N 1
ATOM 1854 C CA . ILE A 1 230 ? 15.859 22.109 11.341 1.00 48.38 230 ILE A CA 1
ATOM 1855 C C . ILE A 1 230 ? 15.131 21.626 12.610 1.00 48.38 230 ILE A C 1
ATOM 1857 O O . ILE A 1 230 ? 13.943 21.887 12.771 1.00 48.38 230 ILE A O 1
ATOM 1861 N N . LEU A 1 231 ? 15.837 20.988 13.551 1.00 39.06 231 LEU A N 1
ATOM 1862 C CA . LEU A 1 231 ? 15.278 20.597 14.854 1.00 39.06 231 LEU A CA 1
ATOM 1863 C C . LEU A 1 231 ? 15.090 21.780 15.824 1.00 39.06 231 LEU A C 1
ATOM 1865 O O . LEU A 1 231 ? 14.280 21.679 16.743 1.00 39.06 231 LEU A O 1
ATOM 1869 N N . MET A 1 232 ? 15.791 22.899 15.613 1.00 37.00 232 MET A N 1
ATOM 1870 C CA . MET A 1 232 ? 15.819 24.023 16.559 1.00 37.00 232 MET A CA 1
ATOM 1871 C C . MET A 1 232 ? 14.807 25.134 16.247 1.00 37.00 232 MET A C 1
ATOM 1873 O O . MET A 1 232 ? 14.388 25.844 17.158 1.00 37.00 232 MET A O 1
ATOM 1877 N N . GLU A 1 233 ? 14.377 25.301 14.995 1.00 39.78 233 GLU A N 1
ATOM 1878 C CA . GLU A 1 233 ? 13.652 26.510 14.587 1.00 39.78 233 GLU A CA 1
ATOM 1879 C C . GLU A 1 233 ? 12.262 26.178 14.032 1.00 39.78 233 GLU A C 1
ATOM 1881 O O . GLU A 1 233 ? 12.068 25.914 12.847 1.00 39.78 233 GLU A O 1
ATOM 1886 N N . LYS A 1 234 ? 11.264 26.211 14.928 1.00 42.66 234 LYS A N 1
ATOM 1887 C CA . LYS A 1 234 ? 9.828 26.104 14.603 1.00 42.66 234 LYS A CA 1
ATOM 1888 C C . LYS A 1 234 ? 9.322 27.208 13.667 1.00 42.66 234 LYS A C 1
ATOM 1890 O O . LYS A 1 234 ? 8.220 27.079 13.147 1.00 42.66 234 LYS A O 1
ATOM 1895 N N . ASP A 1 235 ? 10.126 28.232 13.408 1.00 43.75 235 ASP A N 1
ATOM 1896 C CA . ASP A 1 235 ? 9.770 29.357 12.563 1.00 43.75 235 ASP A CA 1
ATOM 1897 C C . ASP A 1 235 ? 10.888 29.641 11.556 1.00 43.75 235 ASP A C 1
ATOM 1899 O O . ASP A 1 235 ? 11.869 30.306 11.862 1.00 43.75 235 ASP A O 1
ATOM 1903 N N . PHE A 1 236 ? 10.712 29.238 10.294 1.00 47.38 236 PHE A N 1
ATOM 1904 C CA . PHE A 1 236 ? 11.543 29.740 9.180 1.00 47.38 236 PHE A CA 1
ATOM 1905 C C . PHE A 1 236 ? 11.494 31.283 9.049 1.00 47.38 236 PHE A C 1
ATOM 1907 O O . PHE A 1 236 ? 12.304 31.892 8.348 1.00 47.38 236 PHE A O 1
ATOM 1914 N N . SER A 1 237 ? 10.549 31.922 9.740 1.00 44.69 237 SER A N 1
ATOM 1915 C CA . SER A 1 237 ? 10.327 33.362 9.854 1.00 44.69 237 SER A CA 1
ATOM 1916 C C . SER A 1 237 ? 11.509 34.122 10.482 1.00 44.69 237 SER A C 1
ATOM 1918 O O . SER A 1 237 ? 11.809 35.242 10.059 1.00 44.69 237 SER A O 1
ATOM 1920 N N . SER A 1 238 ? 12.212 33.539 11.462 1.00 42.81 238 SER A N 1
ATOM 1921 C CA . SER A 1 238 ? 13.293 34.207 12.218 1.00 42.81 238 SER A CA 1
ATOM 1922 C C . SER A 1 238 ? 14.591 34.367 11.417 1.00 42.81 238 SER A C 1
ATOM 1924 O O . SER A 1 238 ? 15.354 35.311 11.648 1.00 42.81 238 SER A O 1
ATOM 1926 N N . LEU A 1 239 ? 14.803 33.554 10.378 1.00 38.09 239 LEU A N 1
ATOM 1927 C CA . LEU A 1 239 ? 15.947 33.674 9.464 1.00 38.09 239 LEU A CA 1
ATOM 1928 C C . LEU A 1 239 ? 15.969 35.008 8.690 1.00 38.09 239 LEU A C 1
ATOM 1930 O O . LEU A 1 239 ? 17.037 35.454 8.260 1.00 38.09 239 LEU A O 1
ATOM 1934 N N . ARG A 1 240 ? 14.829 35.708 8.566 1.00 42.22 240 ARG A N 1
ATOM 1935 C CA . ARG A 1 240 ? 14.783 37.063 7.984 1.00 42.22 240 ARG A CA 1
ATOM 1936 C C . ARG A 1 240 ? 15.286 38.148 8.949 1.00 42.22 240 ARG A C 1
ATOM 1938 O O . ARG A 1 240 ? 15.838 39.146 8.485 1.00 42.22 240 ARG A O 1
ATOM 1945 N N . GLN A 1 241 ? 15.175 37.965 10.269 1.00 42.25 241 GLN A N 1
ATOM 1946 C CA . GLN A 1 241 ? 15.610 38.969 11.257 1.00 42.25 241 GLN A CA 1
ATOM 1947 C C . GLN A 1 241 ? 17.137 39.037 11.430 1.00 42.25 241 GLN A C 1
ATOM 1949 O O . GLN A 1 241 ? 17.671 40.105 11.742 1.00 42.25 241 GLN A O 1
ATOM 1954 N N . TRP A 1 242 ? 17.874 37.966 11.119 1.00 30.39 242 TRP A N 1
ATOM 1955 C CA . TRP A 1 242 ? 19.343 37.985 11.166 1.00 30.39 242 TRP A CA 1
ATOM 1956 C C . TRP A 1 242 ? 19.977 38.902 10.095 1.00 30.39 242 TRP A C 1
ATOM 1958 O O . TRP A 1 242 ? 21.097 39.393 10.266 1.00 30.39 242 TRP A O 1
ATOM 1968 N N . ARG A 1 243 ? 19.239 39.223 9.018 1.00 39.97 243 ARG A N 1
ATOM 1969 C CA . ARG A 1 243 ? 19.709 40.092 7.922 1.00 39.97 243 ARG A CA 1
ATOM 1970 C C . ARG A 1 243 ? 19.793 41.578 8.309 1.00 39.97 243 ARG A C 1
ATOM 1972 O O . ARG A 1 243 ? 20.601 42.292 7.728 1.00 39.97 243 ARG A O 1
ATOM 1979 N N . ARG A 1 244 ? 19.038 42.048 9.316 1.00 43.41 244 ARG A N 1
ATOM 1980 C CA . ARG A 1 244 ? 19.148 43.442 9.807 1.00 43.41 244 ARG A CA 1
ATOM 1981 C C . ARG A 1 244 ? 20.289 43.651 10.807 1.00 43.41 244 ARG A C 1
ATOM 1983 O O . ARG A 1 244 ? 20.890 44.718 10.811 1.00 43.41 244 ARG A O 1
ATOM 1990 N N . LYS A 1 245 ? 20.656 42.641 11.607 1.00 40.25 245 LYS A N 1
ATOM 1991 C CA . LYS A 1 245 ? 21.754 42.774 12.590 1.00 40.25 245 LYS A CA 1
ATOM 1992 C C . LYS A 1 245 ? 23.158 42.591 11.997 1.00 40.25 245 LYS A C 1
ATOM 1994 O O . LYS A 1 245 ? 24.120 43.095 12.566 1.00 40.25 245 LYS A O 1
ATOM 1999 N N . SER A 1 246 ? 23.294 41.915 10.856 1.00 45.59 246 SER A N 1
ATOM 2000 C CA . SER A 1 246 ? 24.600 41.652 10.228 1.00 45.59 246 SER A CA 1
ATOM 2001 C C . SER A 1 246 ? 25.100 42.783 9.316 1.00 45.59 246 SER A C 1
ATOM 2003 O O . SER A 1 246 ? 26.311 42.919 9.153 1.00 45.59 246 SER A O 1
ATOM 2005 N N . GLN A 1 247 ? 24.218 43.646 8.791 1.00 46.69 247 GLN A N 1
ATOM 2006 C CA . GLN A 1 247 ? 24.644 44.858 8.073 1.00 46.69 247 GLN A CA 1
ATOM 2007 C C . GLN A 1 247 ? 24.996 46.032 8.998 1.00 46.69 247 GLN A C 1
ATOM 2009 O O . GLN A 1 247 ? 25.867 46.820 8.647 1.00 46.69 247 GLN A O 1
ATOM 2014 N N . LEU A 1 248 ? 24.447 46.098 10.218 1.00 44.16 248 LEU A N 1
ATOM 2015 C CA . LEU A 1 248 ? 24.827 47.137 11.190 1.00 44.16 248 LEU A CA 1
ATOM 2016 C C . LEU A 1 248 ? 26.247 46.968 11.767 1.00 44.16 248 LEU A C 1
ATOM 2018 O O . LEU A 1 248 ? 26.779 47.900 12.359 1.00 44.16 248 LEU A O 1
ATOM 2022 N N . ARG A 1 249 ? 26.880 45.797 11.604 1.00 48.25 249 ARG A N 1
ATOM 2023 C CA . ARG A 1 249 ? 28.236 45.524 12.119 1.00 48.25 249 ARG A CA 1
ATOM 2024 C C . ARG A 1 249 ? 29.368 45.732 11.110 1.00 48.25 249 ARG A C 1
ATOM 2026 O O . ARG A 1 249 ? 30.521 45.602 11.497 1.00 48.25 249 ARG A O 1
ATOM 2033 N N . ARG A 1 250 ? 29.077 46.067 9.847 1.00 47.53 250 ARG A N 1
ATOM 2034 C CA . ARG A 1 250 ? 30.115 46.323 8.822 1.00 47.53 250 ARG A CA 1
ATOM 2035 C C . ARG A 1 250 ? 30.292 47.800 8.447 1.00 47.53 250 ARG A C 1
ATOM 2037 O O . ARG A 1 250 ? 31.066 48.089 7.549 1.00 47.53 250 ARG A O 1
ATOM 2044 N N . GLY A 1 251 ? 29.604 48.721 9.126 1.00 43.31 251 GLY A N 1
ATOM 2045 C CA . GLY A 1 251 ? 29.658 50.158 8.820 1.00 43.31 251 GLY A CA 1
ATOM 2046 C C . GLY A 1 251 ? 30.584 51.011 9.695 1.00 43.31 251 GLY A C 1
ATOM 2047 O O . GLY A 1 251 ? 30.623 52.211 9.482 1.00 43.31 251 GLY A O 1
ATOM 2048 N N . ASN A 1 252 ? 31.302 50.447 10.676 1.00 47.06 252 ASN A N 1
ATOM 2049 C CA . ASN A 1 252 ? 31.993 51.242 11.709 1.00 47.06 252 ASN A CA 1
ATOM 2050 C C . ASN A 1 252 ? 33.473 50.870 11.920 1.00 47.06 252 ASN A C 1
ATOM 2052 O O . ASN A 1 252 ? 33.944 50.796 13.051 1.00 47.06 252 ASN A O 1
ATOM 2056 N N . GLN A 1 253 ? 34.227 50.636 10.844 1.00 45.38 253 GLN A N 1
ATOM 2057 C CA . GLN A 1 253 ? 35.690 50.533 10.927 1.00 45.38 253 GLN A CA 1
ATOM 2058 C C . GLN A 1 253 ? 36.381 51.188 9.730 1.00 45.38 253 GLN A C 1
ATOM 2060 O O . GLN A 1 253 ? 37.103 50.523 9.013 1.00 45.38 253 GLN A O 1
ATOM 2065 N N . TYR A 1 254 ? 36.173 52.490 9.539 1.00 44.03 254 TYR A N 1
ATOM 2066 C CA . TYR A 1 254 ? 37.200 53.385 8.993 1.00 44.03 254 TYR A CA 1
ATOM 2067 C C . TYR A 1 254 ? 36.961 54.771 9.599 1.00 44.03 254 TYR A C 1
ATOM 2069 O O . TYR A 1 254 ? 36.139 55.543 9.114 1.00 44.03 254 TYR A O 1
ATOM 2077 N N . LYS A 1 255 ? 37.626 55.051 10.724 1.00 39.69 255 LYS A N 1
ATOM 2078 C CA . LYS A 1 255 ? 37.965 56.421 11.105 1.00 39.69 255 LYS A CA 1
ATOM 2079 C C . LYS A 1 255 ? 39.469 56.555 10.942 1.00 39.69 255 LYS A C 1
ATOM 2081 O O . LYS A 1 255 ? 40.226 55.778 11.519 1.00 39.69 255 LYS A O 1
ATOM 2086 N N . GLU A 1 256 ? 39.820 57.492 10.077 1.00 43.06 256 GLU A N 1
ATOM 2087 C CA . GLU A 1 256 ? 41.157 57.982 9.786 1.00 43.06 256 GLU A CA 1
ATOM 2088 C C . GLU A 1 256 ? 41.846 58.452 11.071 1.00 43.06 256 GLU A C 1
ATOM 2090 O O . GLU A 1 256 ? 41.220 59.063 11.940 1.00 43.06 256 GLU A O 1
ATOM 2095 N N . VAL A 1 257 ? 43.139 58.155 11.171 1.00 48.03 257 VAL A N 1
ATOM 2096 C CA . VAL A 1 257 ? 44.061 58.814 12.092 1.00 48.03 257 VAL A CA 1
ATOM 2097 C C . VAL A 1 257 ? 44.932 59.709 11.217 1.00 48.03 257 VAL A C 1
ATOM 2099 O O . VAL A 1 257 ? 45.715 59.203 10.414 1.00 48.03 257 VAL A O 1
ATOM 2102 N N . THR A 1 258 ? 44.696 61.015 11.320 1.00 55.94 258 THR A N 1
ATOM 2103 C CA . THR A 1 258 ? 45.651 62.091 11.003 1.00 55.94 258 THR A CA 1
ATOM 2104 C C . THR A 1 258 ? 46.824 62.073 11.964 1.00 55.94 258 THR A C 1
ATOM 2106 O O . THR A 1 258 ? 46.563 61.836 13.167 1.00 55.94 258 THR A O 1
#

Foldseek 3Di:
DVVLVVQVVQADPVLVVCVVVVPPVSVVVSVVSSVVSVVVVVVVVVVVVVVVVVVVVVVVVVVVVVVVLVVLLVVLVVVVVQDDPVLNVVVVVVPVVSSVVSVVSSVVVVVVPPDDPDDDDDPPVPPDDVVNVPPPPPPPDDDPPPPDDPPPDPPDDPPPDPDQAQKDKFWLADPPDDPVLVCVVLVVQAAWDDKAWDPDADPVNITMIMTGHPDSVSVVSCCVVCVVPVVPDSDSPCVVVVVVVVVVVPPPPDDDDD

Organism: Daucus carota subsp. sativus (NCBI:txid79200)